Protein AF-A0A6B2DPS5-F1 (afdb_monomer)

Nearest PDB structures (foldseek):
  1omo-ass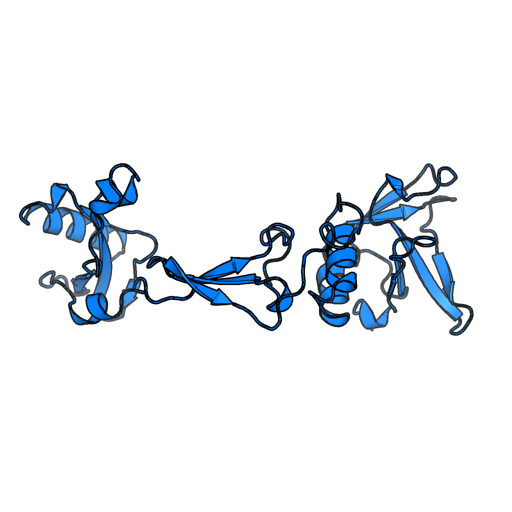embly1_A  TM=2.233E-01  e=9.535E-01  Archaeoglobus fulgidus

Radius of gyration: 26.65 Å; Cα contacts (8 Å, |Δi|>4): 414; chains: 1; bounding box: 60×43×72 Å

Foldseek 3Di:
DDPVVQLVVVLVVLVVDVCSVQKDWPPVPWDDDPQFIKTFIFGPCCVVVNDVVRTDVLTWIWTQGPVRDDIDTPVVVSVVPPGLPDWAFPFAPLDDCPLPVPFQLQRGQFTAGPVGDTGGRPSHFHFQVVVVHDDQPFPLSSLLSCVVRPSDDLLRSLVSQQQTKWKFFQLPPDGDWDQDVPPRFIEGETERDPVLDDPSRPDIDTDRNNPPDLSHWYWYSPPDPSTDIGGSVSNVRD

Mean predicted aligned error: 13.41 Å

Solvent-accessible surface area (backbone atoms only — not comparable to full-atom values): 13450 Å² total; per-residue (Å²): 121,55,68,71,59,51,52,52,51,50,57,53,54,31,60,76,38,92,72,25,78,48,45,36,75,41,75,94,55,56,44,84,52,96,68,22,38,38,37,31,33,34,28,41,49,27,77,72,65,77,32,74,86,54,54,48,81,68,37,49,23,39,32,41,39,49,87,70,56,80,72,44,75,34,65,69,53,22,76,60,46,89,52,72,77,58,71,40,76,40,61,41,89,80,61,57,58,86,86,41,76,78,77,42,68,24,41,22,53,22,31,36,29,84,83,68,54,73,45,78,35,91,68,39,47,76,46,39,55,86,72,70,43,78,83,60,92,34,68,38,34,42,47,50,39,35,42,74,58,56,41,40,52,72,69,57,42,40,60,58,41,38,76,22,54,31,36,29,36,23,82,84,80,45,76,40,66,46,72,38,91,91,77,69,46,42,24,38,43,30,21,45,44,79,91,72,54,60,83,90,43,87,42,66,46,79,42,42,49,66,75,47,66,52,88,29,17,39,33,36,36,78,95,47,99,74,47,44,76,43,51,22,60,64,68,70,33,129

Sequence (238 aa):
MEEQEAVARVREWLRTRPGGDRLRIRDEFTVRRPDGWRFTVNAAAYLDGTDIGAGLVPSPVVFVPADGGEITLDQESMASTPAETEWRPDVDPEFDEKAFPDLPVRAIRGWTRPTGEYRVNEQYTPGPVWRGFPVPTTDAAKLLNYLAVGWISRPEFARALLDCEVLVPLPDGEPLVRPVPATGEREVIAYSSSALVPGRYPRRWRVPVRDLPSSAGLTLDPGTGLVRSLTAAELGAT

Structure (mmCIF, N/CA/C/O backbone):
data_AF-A0A6B2DPS5-F1
#
_entry.id   AF-A0A6B2DPS5-F1
#
loop_
_atom_site.group_PDB
_atom_site.id
_atom_site.type_symbol
_atom_site.label_atom_id
_atom_site.label_alt_id
_atom_site.label_comp_id
_atom_site.label_asym_id
_atom_site.label_entity_id
_atom_site.label_seq_id
_atom_site.pdbx_PDB_ins_code
_atom_site.Cartn_x
_atom_site.Cartn_y
_atom_site.Cartn_z
_atom_site.occupancy
_atom_site.B_iso_or_equiv
_atom_site.auth_seq_id
_atom_site.auth_comp_id
_atom_site.auth_asym_id
_atom_site.auth_atom_id
_atom_site.pdbx_PDB_model_num
ATOM 1 N N . MET A 1 1 ? -8.206 -25.807 33.818 1.00 88.25 1 MET A N 1
ATOM 2 C CA . MET A 1 1 ? -9.441 -25.411 33.118 1.00 88.25 1 MET A CA 1
ATOM 3 C C . MET A 1 1 ? -9.112 -25.009 31.695 1.00 88.25 1 MET A C 1
ATOM 5 O O . MET A 1 1 ? -8.224 -24.178 31.513 1.00 88.25 1 MET A O 1
ATOM 9 N N . GLU A 1 2 ? -9.793 -25.594 30.718 1.00 91.19 2 GLU A N 1
ATOM 10 C CA . GLU A 1 2 ? -9.676 -25.245 29.292 1.00 91.19 2 GLU A CA 1
ATOM 11 C C . GLU A 1 2 ? -10.606 -24.079 28.917 1.00 91.19 2 GLU A C 1
ATOM 13 O O . GLU A 1 2 ? -11.505 -23.724 29.681 1.00 91.19 2 GLU A O 1
ATOM 18 N N . GLU A 1 3 ? -10.403 -23.458 27.752 1.00 89.69 3 GLU A N 1
ATOM 19 C CA . GLU A 1 3 ? -11.232 -22.325 27.299 1.00 89.69 3 GLU A CA 1
ATOM 20 C C . GLU A 1 3 ? -12.697 -22.717 27.111 1.00 89.69 3 GLU A C 1
ATOM 22 O O . GLU A 1 3 ? -13.594 -22.055 27.625 1.00 89.69 3 GLU A O 1
ATOM 27 N N . GLN A 1 4 ? -12.944 -23.836 26.426 1.00 92.88 4 GLN A N 1
ATOM 28 C CA . GLN A 1 4 ? -14.297 -24.326 26.142 1.00 92.88 4 GLN A CA 1
ATOM 29 C C . GLN A 1 4 ? -15.081 -24.615 27.427 1.00 92.88 4 GLN A C 1
ATOM 31 O O . GLN A 1 4 ? -16.275 -24.329 27.516 1.00 92.88 4 GLN A O 1
ATOM 36 N N . GLU A 1 5 ? -14.390 -25.140 28.440 1.00 93.69 5 GLU A N 1
ATOM 37 C CA . GLU A 1 5 ? -14.940 -25.371 29.772 1.00 93.69 5 GLU A CA 1
ATOM 38 C C . GLU A 1 5 ? -15.318 -24.041 30.444 1.00 93.69 5 GLU A C 1
ATOM 40 O O . GLU A 1 5 ? -16.434 -23.887 30.941 1.00 93.69 5 GLU A O 1
ATOM 45 N N . ALA A 1 6 ? -14.431 -23.045 30.396 1.00 93.75 6 ALA A N 1
ATOM 46 C CA . ALA A 1 6 ? -14.684 -21.720 30.952 1.00 93.75 6 ALA A CA 1
ATOM 47 C C . ALA A 1 6 ? -15.838 -20.990 30.232 1.00 93.75 6 ALA A C 1
ATOM 49 O O . ALA A 1 6 ? -16.712 -20.430 30.892 1.00 93.75 6 ALA A O 1
ATOM 50 N N . VAL A 1 7 ? -15.911 -21.075 28.899 1.00 95.31 7 VAL A N 1
ATOM 51 C CA . VAL A 1 7 ? -17.015 -20.540 28.081 1.00 95.31 7 VAL A CA 1
ATOM 52 C C . VAL A 1 7 ? -18.349 -21.176 28.468 1.00 95.31 7 VAL A C 1
ATOM 54 O O . VAL A 1 7 ? -19.347 -20.471 28.641 1.00 95.31 7 VAL A O 1
ATOM 57 N N . ALA A 1 8 ? -18.388 -22.502 28.626 1.00 94.75 8 ALA A N 1
ATOM 58 C CA . ALA A 1 8 ? -19.596 -23.208 29.046 1.00 94.75 8 ALA A CA 1
ATOM 59 C C . ALA A 1 8 ? -20.059 -22.743 30.434 1.00 94.75 8 ALA A C 1
ATOM 61 O O . ALA A 1 8 ? -21.245 -22.464 30.625 1.00 94.75 8 ALA A O 1
ATOM 62 N N . ARG A 1 9 ? -19.116 -22.573 31.370 1.00 95.94 9 ARG A N 1
ATOM 63 C CA . ARG A 1 9 ? -19.391 -22.047 32.711 1.00 95.94 9 ARG A CA 1
ATOM 64 C C . ARG A 1 9 ? -19.925 -20.613 32.683 1.00 95.94 9 ARG A C 1
ATOM 66 O O . ARG A 1 9 ? -20.896 -20.337 33.381 1.00 95.94 9 ARG A O 1
ATOM 73 N N . VAL A 1 10 ? -19.364 -19.718 31.861 1.00 95.62 10 VAL A N 1
ATOM 74 C CA . VAL A 1 10 ? -19.892 -18.347 31.709 1.00 95.62 10 VAL A CA 1
ATOM 75 C C . VAL A 1 10 ? -21.298 -18.356 31.131 1.00 95.62 10 VAL A C 1
ATOM 77 O O . VAL A 1 10 ? -22.166 -17.665 31.654 1.00 95.62 10 VAL A O 1
ATOM 80 N N . ARG A 1 11 ? -21.554 -19.141 30.079 1.00 94.88 11 ARG A N 1
ATOM 81 C CA . ARG A 1 11 ? -22.891 -19.227 29.469 1.00 94.88 11 ARG A CA 1
ATOM 82 C C . ARG A 1 11 ? -23.934 -19.697 30.474 1.00 94.88 11 ARG A C 1
ATOM 84 O O . ARG A 1 11 ? -25.024 -19.138 30.511 1.00 94.88 11 ARG A O 1
ATOM 91 N N . GLU A 1 12 ? -23.600 -20.689 31.293 1.00 95.06 12 GLU A N 1
ATOM 92 C CA . GLU A 1 12 ? -24.500 -21.156 32.344 1.00 95.06 12 GLU A CA 1
ATOM 93 C C . GLU A 1 12 ? -24.699 -20.103 33.435 1.00 95.06 12 GLU A C 1
ATOM 95 O O . GLU A 1 12 ? -25.828 -19.784 33.795 1.00 95.06 12 GLU A O 1
ATOM 100 N N . TRP A 1 13 ? -23.614 -19.480 33.892 1.00 95.38 13 TRP A N 1
ATOM 101 C CA . TRP A 1 13 ? -23.682 -18.409 34.877 1.00 95.38 13 TRP A CA 1
ATOM 102 C C . TRP A 1 13 ? -24.543 -17.235 34.396 1.00 95.38 13 TRP A C 1
ATOM 104 O O . TRP A 1 13 ? -25.397 -16.770 35.149 1.00 95.38 13 TRP A O 1
ATOM 114 N N . LEU A 1 14 ? -24.405 -16.803 33.139 1.00 94.94 14 LEU A N 1
ATOM 115 C CA . LEU A 1 14 ? -25.236 -15.748 32.552 1.00 94.94 14 LEU A CA 1
ATOM 116 C C . LEU A 1 14 ? -26.725 -16.115 32.580 1.00 94.94 14 LEU A C 1
ATOM 118 O O . LEU A 1 14 ? -27.534 -15.281 32.972 1.00 94.94 14 LEU A O 1
ATOM 122 N N . ARG A 1 15 ? -27.101 -17.362 32.261 1.00 93.88 15 ARG A N 1
ATOM 123 C CA . ARG A 1 15 ? -28.511 -17.808 32.303 1.00 93.88 15 ARG A CA 1
ATOM 124 C C . ARG A 1 15 ? -29.136 -17.713 33.692 1.00 93.88 15 ARG A C 1
ATOM 126 O O . ARG A 1 15 ? -30.345 -17.540 33.798 1.00 93.88 15 ARG A O 1
ATOM 133 N N . THR A 1 16 ? -28.331 -17.808 34.750 1.00 93.69 16 THR A N 1
ATOM 134 C CA . THR A 1 16 ? -28.817 -17.644 36.131 1.00 93.69 16 THR A CA 1
ATOM 135 C C . THR A 1 16 ? -29.039 -16.182 36.530 1.00 93.69 16 THR A C 1
ATOM 137 O O . THR A 1 16 ? -29.602 -15.913 37.592 1.00 93.69 16 THR A O 1
ATOM 140 N N . ARG A 1 17 ? -28.607 -15.218 35.704 1.00 90.62 17 ARG A N 1
ATOM 141 C CA . ARG A 1 17 ? -28.740 -13.783 35.972 1.00 90.62 17 ARG A CA 1
ATOM 142 C C . ARG A 1 17 ? -29.970 -13.198 35.272 1.00 90.62 17 ARG A C 1
ATOM 144 O O . ARG A 1 17 ? -30.272 -13.575 34.140 1.00 90.62 17 ARG A O 1
ATOM 151 N N . PRO A 1 18 ? -30.658 -12.224 35.893 1.00 89.88 18 PRO A N 1
ATOM 152 C CA . PRO A 1 18 ? -31.732 -11.492 35.230 1.00 89.88 18 PRO A CA 1
ATOM 153 C C . PRO A 1 18 ? -31.252 -10.863 33.914 1.00 89.88 18 PRO A C 1
ATOM 155 O O . PRO A 1 18 ? -30.295 -10.094 33.909 1.00 89.88 18 PRO A O 1
ATOM 158 N N . GLY A 1 19 ? -31.911 -11.200 32.802 1.00 87.56 19 GLY A N 1
ATOM 159 C CA . GLY A 1 19 ? -31.579 -10.689 31.467 1.00 87.56 19 GLY A CA 1
ATOM 160 C C . GLY A 1 19 ? -30.288 -11.243 30.853 1.00 87.56 19 GLY A C 1
ATOM 161 O O . GLY A 1 19 ? -29.886 -10.784 29.784 1.00 87.56 19 GLY A O 1
ATOM 162 N N . GLY A 1 20 ? -29.625 -12.211 31.494 1.00 88.69 20 GLY A N 1
ATOM 163 C CA . GLY A 1 20 ? -28.385 -12.790 30.977 1.00 88.69 20 GLY A CA 1
ATOM 164 C C . GLY A 1 20 ? -28.575 -13.682 29.746 1.00 88.69 20 GLY A C 1
ATOM 165 O O . GLY A 1 20 ? -27.623 -13.902 29.006 1.00 88.69 20 GLY A O 1
ATOM 166 N N . ASP A 1 21 ? -29.806 -14.112 29.460 1.00 91.19 21 ASP A N 1
ATOM 167 C CA . ASP A 1 21 ? -30.217 -14.756 28.205 1.00 91.19 21 ASP A CA 1
ATOM 168 C C . ASP A 1 21 ? -30.051 -13.845 26.977 1.00 91.19 21 ASP A C 1
ATOM 170 O O . ASP A 1 21 ? -29.897 -14.327 25.855 1.00 91.19 21 ASP A O 1
ATOM 174 N N . ARG A 1 22 ? -30.039 -12.524 27.192 1.00 92.50 22 ARG A N 1
ATOM 175 C CA . ARG A 1 22 ? -29.828 -11.507 26.152 1.00 92.50 22 ARG A CA 1
ATOM 176 C C . ARG A 1 22 ? -28.364 -11.124 25.981 1.00 92.50 22 ARG A C 1
ATOM 178 O O . ARG A 1 22 ? -28.063 -10.296 25.124 1.00 92.50 22 ARG A O 1
ATOM 185 N N . LEU A 1 23 ? -27.462 -11.679 26.788 1.00 94.44 23 LEU A N 1
ATOM 186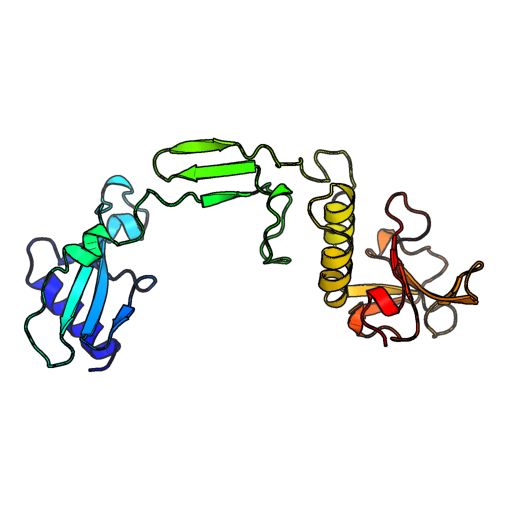 C CA . LEU A 1 23 ? -26.036 -11.381 26.739 1.00 94.44 23 LEU A CA 1
ATOM 187 C C . LEU A 1 23 ? -25.282 -12.476 25.987 1.00 94.44 23 LEU A C 1
ATOM 189 O O . LEU A 1 23 ? -25.612 -13.659 26.064 1.00 94.44 23 LEU A O 1
ATOM 193 N N . ARG A 1 24 ? -24.232 -12.083 25.270 1.00 94.19 24 ARG A N 1
ATOM 194 C CA . ARG A 1 24 ? -23.328 -12.996 24.570 1.00 94.19 24 ARG A CA 1
ATOM 195 C C . ARG A 1 24 ? -21.884 -12.615 24.863 1.00 94.19 24 ARG A C 1
ATOM 197 O O . ARG A 1 24 ? -21.566 -11.442 25.055 1.00 94.19 24 ARG A O 1
ATOM 204 N N . ILE A 1 25 ? -21.029 -13.632 24.911 1.00 93.31 25 ILE A N 1
ATOM 205 C CA . ILE A 1 25 ? -19.578 -13.463 24.989 1.00 93.31 25 ILE A CA 1
ATOM 206 C C . ILE A 1 25 ? -19.094 -12.835 23.682 1.00 93.31 25 ILE A C 1
ATOM 208 O O . ILE A 1 25 ? -19.565 -13.197 22.603 1.00 93.31 25 ILE A O 1
ATOM 212 N N . ARG A 1 26 ? -18.170 -11.888 23.806 1.00 89.19 26 ARG A N 1
ATOM 213 C CA . ARG A 1 26 ? -17.400 -11.318 22.706 1.00 89.19 26 ARG A CA 1
ATOM 214 C C . ARG A 1 26 ? -16.102 -12.092 22.593 1.00 89.19 26 ARG A C 1
ATOM 216 O O . ARG A 1 26 ? -15.160 -11.830 23.344 1.00 89.19 26 ARG A O 1
ATOM 223 N N . ASP A 1 27 ? -16.091 -13.084 21.712 1.00 80.56 27 ASP A N 1
ATOM 224 C CA . ASP A 1 27 ? -14.971 -14.016 21.583 1.00 80.56 27 ASP A CA 1
ATOM 225 C C . ASP A 1 27 ? -13.653 -13.270 21.300 1.00 80.56 27 ASP A C 1
ATOM 227 O O . ASP A 1 27 ? -12.609 -13.647 21.828 1.00 80.56 27 ASP A O 1
ATOM 231 N N . GLU A 1 28 ? -13.716 -12.138 20.585 1.00 78.50 28 GLU A N 1
ATOM 232 C CA . GLU A 1 28 ? -12.567 -11.297 20.242 1.00 78.50 28 GLU A CA 1
ATOM 233 C C . GLU A 1 28 ? -11.871 -10.627 21.449 1.00 78.50 28 GLU A C 1
ATOM 235 O O . GLU A 1 28 ? -10.761 -10.117 21.309 1.00 78.50 28 GLU A O 1
ATOM 240 N N . PHE A 1 29 ? -12.491 -10.643 22.636 1.00 81.69 29 PHE A N 1
ATOM 241 C CA . PHE A 1 29 ? -11.948 -10.063 23.874 1.00 81.69 29 PHE A CA 1
ATOM 242 C C . PHE A 1 29 ? -11.762 -11.084 25.004 1.00 81.69 29 PHE A C 1
ATOM 244 O O . PHE A 1 29 ? -11.656 -10.706 26.173 1.00 81.69 29 PHE A O 1
ATOM 251 N N . THR A 1 30 ? -11.726 -12.377 24.684 1.00 84.81 30 THR A N 1
ATOM 252 C CA . THR A 1 30 ? -11.445 -13.430 25.667 1.00 84.81 30 THR A CA 1
ATOM 253 C C . THR A 1 30 ? -9.960 -13.449 26.029 1.00 84.81 30 THR A C 1
ATOM 255 O O . THR A 1 30 ? -9.096 -13.488 25.156 1.00 84.81 30 THR A O 1
ATOM 258 N N . VAL A 1 31 ? -9.640 -13.444 27.329 1.00 86.81 31 VAL A N 1
ATOM 259 C CA . VAL A 1 31 ? -8.248 -13.396 27.809 1.00 86.81 31 VAL A CA 1
ATOM 260 C C . VAL A 1 31 ? -7.980 -14.473 28.858 1.00 86.81 31 VAL A C 1
ATOM 262 O O . VAL A 1 31 ? -8.669 -14.562 29.878 1.00 86.81 31 VAL A O 1
ATOM 265 N N . ARG A 1 32 ? -6.908 -15.249 28.648 1.00 90.12 32 ARG A N 1
ATOM 266 C CA . ARG A 1 32 ? -6.331 -16.162 29.647 1.00 90.12 32 ARG A CA 1
ATOM 267 C C . ARG A 1 32 ? -5.344 -15.424 30.551 1.00 90.12 32 ARG A C 1
ATOM 269 O O . ARG A 1 32 ? -4.454 -14.725 30.070 1.00 90.12 32 ARG A O 1
ATOM 276 N N . ARG A 1 33 ? -5.439 -15.645 31.860 1.00 87.19 33 ARG A N 1
ATOM 277 C CA . ARG A 1 33 ? -4.469 -15.196 32.871 1.00 87.19 33 ARG A CA 1
ATOM 278 C C . ARG A 1 33 ? -4.095 -16.362 33.806 1.00 87.19 33 ARG A C 1
ATOM 280 O O . ARG A 1 33 ? -4.751 -17.406 33.760 1.00 87.19 33 ARG A O 1
ATOM 287 N N . PRO A 1 34 ? -3.037 -16.229 34.632 1.00 87.44 34 PRO A N 1
ATOM 288 C CA . PRO A 1 34 ? -2.649 -17.282 35.576 1.00 87.44 34 PRO A CA 1
ATOM 289 C C . PRO A 1 34 ? -3.742 -17.636 36.594 1.00 87.44 34 PRO A C 1
ATOM 291 O O . PRO A 1 34 ? -3.844 -18.786 37.007 1.00 87.44 34 PRO A O 1
ATOM 294 N N . ASP A 1 35 ? -4.568 -16.659 36.968 1.00 90.38 35 ASP A N 1
ATOM 295 C CA . ASP A 1 35 ? -5.647 -16.773 37.955 1.00 90.38 35 ASP A CA 1
ATOM 296 C C . ASP A 1 35 ? -6.977 -17.276 37.366 1.00 90.38 35 ASP A C 1
ATOM 298 O O . ASP A 1 35 ? -7.859 -17.702 38.110 1.00 90.38 35 ASP A O 1
ATOM 302 N N . GLY A 1 36 ? -7.139 -17.271 36.039 1.00 94.00 36 GLY A N 1
ATOM 303 C CA . GLY A 1 36 ? -8.385 -17.681 35.400 1.00 94.00 36 GLY A CA 1
ATOM 304 C C . GLY A 1 36 ? -8.603 -17.103 34.007 1.00 94.00 36 GLY A C 1
ATOM 305 O O . GLY A 1 36 ? -7.672 -16.692 33.312 1.00 94.00 36 GLY A O 1
ATOM 306 N N . TRP A 1 37 ? -9.865 -17.087 33.596 1.00 94.69 37 TRP A N 1
ATOM 307 C CA . TRP A 1 37 ? -10.316 -16.534 32.322 1.00 94.69 37 TRP A CA 1
ATOM 308 C C . TRP A 1 37 ? -11.145 -15.276 32.529 1.00 94.69 37 TRP A C 1
ATOM 310 O O . TRP A 1 37 ? -11.902 -15.186 33.493 1.00 94.69 37 TRP A O 1
ATOM 320 N N . ARG A 1 38 ? -11.031 -14.329 31.601 1.00 92.94 38 ARG A N 1
ATOM 321 C CA . ARG A 1 38 ? -11.853 -13.118 31.550 1.00 92.94 38 ARG A CA 1
ATOM 322 C C . ARG A 1 38 ? -12.584 -13.063 30.217 1.00 92.94 38 ARG A C 1
ATOM 324 O O . ARG A 1 38 ? -11.957 -13.215 29.170 1.00 92.94 38 ARG A O 1
ATOM 331 N N . PHE A 1 39 ? -13.893 -12.848 30.279 1.00 92.69 39 PHE A N 1
ATOM 332 C CA . PHE A 1 39 ? -14.780 -12.800 29.122 1.00 92.69 39 PHE A CA 1
ATOM 333 C C . PHE A 1 39 ? -15.549 -11.490 29.112 1.00 92.69 39 PHE A C 1
ATOM 335 O O . PHE A 1 39 ? -16.338 -11.224 30.021 1.00 92.69 39 PHE A O 1
ATOM 342 N N . THR A 1 40 ? -15.366 -10.694 28.067 1.00 91.88 40 THR A N 1
ATOM 343 C CA . THR A 1 40 ? -16.215 -9.527 27.831 1.00 91.88 40 THR A CA 1
ATOM 344 C C . THR A 1 40 ? -17.567 -9.992 27.301 1.00 91.88 40 THR A C 1
ATOM 346 O O . THR A 1 40 ? -17.631 -10.800 26.373 1.00 91.88 40 THR A O 1
ATOM 349 N N . VAL A 1 41 ? -18.657 -9.482 27.867 1.00 92.44 41 VAL A N 1
ATOM 350 C CA . VAL A 1 41 ? -20.025 -9.776 27.420 1.00 92.44 41 VAL A CA 1
ATOM 351 C C . VAL A 1 41 ? -20.726 -8.503 26.960 1.00 92.44 41 VAL A C 1
ATOM 353 O O . VAL A 1 41 ? -20.431 -7.409 27.435 1.00 92.44 41 VAL A O 1
ATOM 356 N N . ASN A 1 42 ? -21.657 -8.628 26.020 1.00 91.75 42 ASN A N 1
ATOM 357 C CA . ASN A 1 42 ? -22.501 -7.516 25.580 1.00 91.75 42 ASN A CA 1
ATOM 358 C C . ASN A 1 42 ? -23.883 -8.036 25.150 1.00 91.75 42 ASN A C 1
ATOM 360 O O . ASN A 1 42 ? -24.089 -9.247 25.047 1.00 91.75 42 ASN A O 1
ATOM 364 N N . ALA A 1 43 ? -24.841 -7.141 24.929 1.00 93.56 43 ALA A N 1
ATOM 365 C CA . ALA A 1 43 ? -26.162 -7.501 24.446 1.00 93.56 43 ALA A CA 1
ATOM 366 C C . ALA A 1 43 ? -26.077 -8.134 23.051 1.00 93.56 43 ALA A C 1
ATOM 368 O O . ALA A 1 43 ? -25.464 -7.584 22.137 1.00 93.56 43 ALA A O 1
ATOM 369 N N . ALA A 1 44 ? -26.748 -9.269 22.869 1.00 92.50 44 ALA A N 1
ATOM 370 C CA . ALA A 1 44 ? -26.843 -9.951 21.585 1.00 92.50 44 ALA A CA 1
ATOM 371 C C . ALA A 1 44 ? -27.402 -9.024 20.495 1.00 92.50 44 ALA A C 1
ATOM 373 O O . ALA A 1 44 ? -26.858 -8.983 19.401 1.00 92.50 44 ALA A O 1
ATOM 374 N N . ALA A 1 45 ? -28.412 -8.207 20.822 1.00 89.12 45 ALA A N 1
ATOM 375 C CA . ALA A 1 45 ? -29.030 -7.278 19.876 1.00 89.12 45 ALA A CA 1
ATOM 376 C C . ALA A 1 45 ? -28.050 -6.228 19.316 1.00 89.12 45 ALA A C 1
ATOM 378 O O . ALA A 1 45 ? -28.139 -5.883 18.135 1.00 89.12 45 ALA A O 1
ATOM 379 N N . TYR A 1 46 ? -27.102 -5.774 20.145 1.00 88.88 46 TYR A N 1
ATOM 380 C CA . TYR A 1 46 ? -26.016 -4.881 19.741 1.00 88.88 46 TYR A CA 1
ATOM 381 C C . TYR A 1 46 ? -25.006 -5.604 18.848 1.00 88.88 46 TYR A C 1
ATOM 383 O O . TYR A 1 46 ? -24.649 -5.106 17.784 1.00 88.88 46 TYR A O 1
ATOM 391 N N . LEU A 1 47 ? -24.584 -6.809 19.245 1.00 86.25 47 LEU A N 1
ATOM 392 C CA . LEU A 1 47 ? -23.612 -7.605 18.486 1.00 86.25 47 LEU A CA 1
ATOM 393 C C . LEU A 1 47 ? -24.151 -8.061 17.123 1.00 86.25 47 LEU A C 1
ATOM 395 O O . LEU A 1 47 ? -23.398 -8.125 16.158 1.00 86.25 47 LEU A O 1
ATOM 399 N N . ASP A 1 48 ? -25.452 -8.333 17.038 1.00 88.00 48 ASP A N 1
ATOM 400 C CA . ASP A 1 48 ? -26.143 -8.718 15.805 1.00 88.00 48 ASP A CA 1
ATOM 401 C C . ASP A 1 48 ? -26.491 -7.493 14.926 1.00 88.00 48 ASP A C 1
ATOM 403 O O . ASP A 1 48 ? -27.042 -7.645 13.837 1.00 88.00 48 ASP A O 1
ATOM 407 N N . GLY A 1 49 ? -26.195 -6.268 15.387 1.00 85.12 49 GLY A N 1
ATOM 408 C CA . GLY A 1 49 ? -26.470 -5.016 14.669 1.00 85.12 49 GLY A CA 1
ATOM 409 C C . GLY A 1 49 ? -27.953 -4.636 14.585 1.00 85.12 49 GLY A C 1
ATOM 410 O O . GLY A 1 49 ? -28.314 -3.721 13.848 1.00 85.12 49 GLY A O 1
ATOM 411 N N . THR A 1 50 ? -28.821 -5.332 15.323 1.00 86.62 50 THR A N 1
ATOM 412 C CA . THR A 1 50 ? -30.281 -5.126 15.304 1.00 86.62 50 THR A CA 1
ATOM 413 C C . THR A 1 50 ? -30.736 -3.934 16.144 1.00 86.62 50 THR A C 1
ATOM 415 O O . THR A 1 50 ? -31.736 -3.304 15.811 1.00 86.62 50 THR A O 1
ATOM 418 N N . ASP A 1 51 ? -29.999 -3.611 17.210 1.00 85.31 51 ASP A N 1
ATOM 419 C CA . ASP A 1 51 ? -30.230 -2.438 18.052 1.00 85.31 51 ASP A CA 1
ATOM 420 C C . ASP A 1 51 ? -28.894 -1.907 18.581 1.00 85.31 51 ASP A C 1
ATOM 422 O O . ASP A 1 51 ? -28.294 -2.459 19.504 1.00 85.31 51 ASP A O 1
ATOM 426 N N . ILE A 1 52 ? -28.430 -0.808 17.990 1.00 77.50 52 ILE A N 1
ATOM 427 C CA . ILE A 1 52 ? -27.179 -0.149 18.381 1.00 77.50 52 ILE A CA 1
ATOM 428 C C . ILE A 1 52 ? -27.288 0.429 19.806 1.00 77.50 52 ILE A C 1
ATOM 430 O O . ILE A 1 52 ? -26.293 0.475 20.526 1.00 77.50 52 ILE A O 1
ATOM 434 N N . GLY A 1 53 ? -28.491 0.816 20.247 1.00 80.00 53 GLY A N 1
ATOM 435 C CA . GLY A 1 53 ? -28.736 1.372 21.579 1.00 80.00 53 GLY A CA 1
ATOM 436 C C . GLY A 1 53 ? -28.714 0.336 22.705 1.00 80.00 53 GLY A C 1
ATOM 437 O O . GLY A 1 53 ? -28.656 0.711 23.874 1.00 80.00 53 GLY A O 1
ATOM 438 N N . ALA A 1 54 ? -28.721 -0.960 22.379 1.00 86.38 54 ALA A N 1
ATOM 439 C CA . ALA A 1 54 ? -28.669 -2.041 23.361 1.00 86.38 54 ALA A CA 1
ATOM 440 C C . ALA A 1 54 ? -27.256 -2.307 23.918 1.00 86.38 54 ALA A C 1
ATOM 442 O O . ALA A 1 54 ? -27.098 -3.151 24.803 1.00 86.38 54 ALA A O 1
ATOM 443 N N . GLY A 1 55 ? -26.229 -1.634 23.388 1.00 86.69 55 GLY A N 1
ATOM 444 C CA . GLY A 1 55 ? -24.839 -1.835 23.783 1.00 86.69 55 GLY A CA 1
ATOM 445 C C . GLY A 1 55 ? -24.598 -1.542 25.265 1.00 86.69 55 GLY A C 1
ATOM 446 O O . GLY A 1 55 ? -24.973 -0.493 25.782 1.00 86.69 55 GLY A O 1
ATOM 447 N N . LEU A 1 56 ? -23.935 -2.470 25.957 1.00 85.06 56 LEU A N 1
ATOM 448 C CA . LEU A 1 56 ? -23.495 -2.276 27.335 1.00 85.06 56 LEU A CA 1
ATOM 449 C C . LEU A 1 56 ? -22.131 -1.586 27.364 1.00 85.06 56 LEU A C 1
ATOM 451 O O . LEU A 1 56 ? -21.139 -2.136 26.867 1.00 85.06 56 LEU A O 1
ATOM 455 N N . VAL A 1 57 ? -22.099 -0.399 27.976 1.00 77.06 57 VAL A N 1
ATOM 456 C CA . VAL A 1 57 ? -20.909 0.449 28.088 1.00 77.06 57 VAL A CA 1
ATOM 457 C C . VAL A 1 57 ? -20.759 0.965 29.533 1.00 77.06 57 VAL A C 1
ATOM 459 O O . VAL A 1 57 ? -21.661 1.647 30.022 1.00 77.06 57 VAL A O 1
ATOM 462 N N . PRO A 1 58 ? -19.637 0.665 30.223 1.00 75.50 58 PRO A N 1
ATOM 463 C CA . PRO A 1 58 ? -18.593 -0.268 29.795 1.00 75.50 58 PRO A CA 1
ATOM 464 C C . PRO A 1 58 ? -19.146 -1.694 29.654 1.00 75.50 58 PRO A C 1
ATOM 466 O O . PRO A 1 58 ? -20.070 -2.090 30.368 1.00 75.50 58 PRO A O 1
ATOM 469 N N . SER A 1 59 ? -18.588 -2.470 28.722 1.00 86.00 59 SER A N 1
ATOM 470 C CA . SER A 1 59 ? -19.003 -3.865 28.556 1.00 86.00 59 SER A CA 1
ATOM 471 C C . SER A 1 59 ? -18.630 -4.667 29.810 1.00 86.00 59 SER A C 1
ATOM 473 O O . SER A 1 59 ? -17.487 -4.577 30.262 1.00 86.00 59 SER A O 1
ATOM 475 N N . PRO A 1 60 ? -19.561 -5.443 30.397 1.00 89.69 60 PRO A N 1
ATOM 476 C CA . PRO A 1 60 ? -19.250 -6.247 31.568 1.00 89.69 60 PRO A CA 1
ATOM 477 C C . PRO A 1 60 ? -18.168 -7.287 31.272 1.00 89.69 60 PRO A C 1
ATOM 479 O O . PRO A 1 60 ? -18.157 -7.895 30.200 1.00 89.69 60 PRO A O 1
ATOM 482 N N . VAL A 1 61 ? -17.288 -7.525 32.244 1.00 91.19 61 VAL A N 1
ATOM 483 C CA . VAL A 1 61 ? -16.248 -8.554 32.174 1.00 91.19 61 VAL A CA 1
ATOM 484 C C . VAL A 1 61 ? -16.540 -9.603 33.234 1.00 91.19 61 VAL A C 1
ATOM 486 O O . VAL A 1 61 ? -16.663 -9.294 34.418 1.00 91.19 61 VAL A O 1
ATOM 489 N N . VAL A 1 62 ? -16.675 -10.850 32.799 1.00 94.19 62 VAL A N 1
ATOM 490 C CA . VAL A 1 62 ? -16.920 -12.008 33.657 1.00 94.19 62 VAL A CA 1
ATOM 491 C C . VAL A 1 62 ? -15.596 -12.715 33.915 1.00 94.19 62 VAL A C 1
ATOM 493 O O . VAL A 1 62 ? -14.912 -13.102 32.966 1.00 94.19 62 VAL A O 1
ATOM 496 N N . PHE A 1 63 ? -15.244 -12.905 35.185 1.00 95.25 63 PHE A N 1
ATOM 497 C CA . PHE A 1 63 ? -14.058 -13.647 35.603 1.00 95.25 63 PHE A CA 1
ATOM 498 C C . PHE A 1 63 ? -14.419 -15.067 36.039 1.00 95.25 63 PHE A C 1
ATOM 500 O O . PHE A 1 63 ? -15.314 -15.274 36.857 1.00 95.25 63 PHE A O 1
ATOM 507 N N . VAL A 1 64 ? -13.695 -16.050 35.502 1.00 96.31 64 VAL A N 1
ATOM 508 C CA . VAL A 1 64 ? -13.825 -17.469 35.846 1.00 96.31 64 VAL A CA 1
ATOM 509 C C . VAL A 1 64 ? -12.511 -17.956 36.465 1.00 96.31 64 VAL A C 1
ATOM 511 O O . VAL A 1 64 ? -11.535 -18.135 35.726 1.00 96.31 64 VAL A O 1
ATOM 514 N N . PRO A 1 65 ? -12.471 -18.212 37.78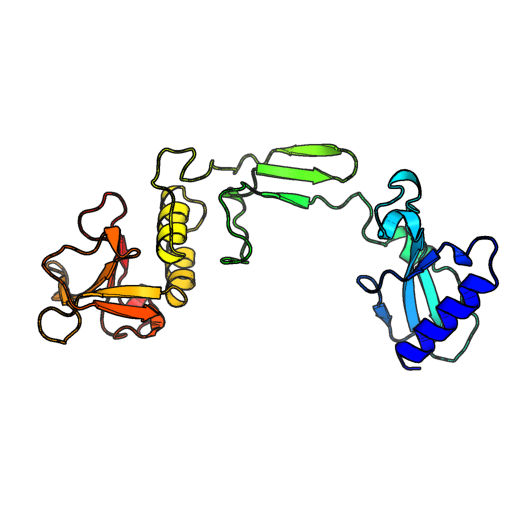6 1.00 95.06 65 PRO A N 1
ATOM 515 C CA . PRO A 1 65 ? -11.272 -18.682 38.477 1.00 95.06 65 PRO A CA 1
ATOM 516 C C . PRO A 1 65 ? -10.753 -20.022 37.944 1.00 95.06 65 PRO A C 1
ATOM 518 O O . PRO A 1 65 ? -11.530 -20.955 37.704 1.00 95.06 65 PRO A O 1
ATOM 521 N N . ALA A 1 66 ? -9.431 -20.140 37.785 1.00 91.69 66 ALA A N 1
ATOM 522 C CA . ALA A 1 66 ? -8.775 -21.344 37.266 1.00 91.69 66 ALA A CA 1
ATOM 523 C C . ALA A 1 66 ? -8.960 -22.587 38.158 1.00 91.69 66 ALA A C 1
ATOM 525 O O . ALA A 1 66 ? -8.883 -23.710 37.655 1.00 91.69 66 ALA A O 1
ATOM 526 N N . ASP A 1 67 ? -9.202 -22.377 39.452 1.00 91.38 67 ASP A N 1
ATOM 527 C CA . ASP A 1 67 ? -9.385 -23.396 40.491 1.00 91.38 67 ASP A CA 1
ATOM 528 C C . ASP A 1 67 ? -10.830 -23.911 40.611 1.00 91.38 67 ASP A C 1
ATOM 530 O O . ASP A 1 67 ? -11.114 -24.765 41.448 1.00 91.38 67 ASP A O 1
ATOM 534 N N . GLY A 1 68 ? -11.750 -23.421 39.775 1.00 88.69 68 GLY A N 1
ATOM 535 C CA . GLY A 1 68 ? -13.158 -23.807 39.849 1.00 88.69 68 GLY A CA 1
ATOM 536 C C . GLY A 1 68 ? -14.001 -22.944 40.790 1.00 88.69 68 GLY A C 1
ATOM 537 O O . GLY A 1 68 ? -15.194 -23.215 40.916 1.00 88.69 68 GLY A O 1
ATOM 538 N N . GLY A 1 69 ? -13.427 -21.898 41.392 1.00 91.75 69 GLY A N 1
ATOM 539 C CA . GLY A 1 69 ? -14.113 -20.978 42.297 1.00 91.75 69 GLY A CA 1
ATOM 540 C C . GLY A 1 69 ? -15.307 -20.222 41.693 1.00 91.75 69 GLY A C 1
ATOM 541 O O . GLY A 1 69 ? -15.714 -20.434 40.542 1.00 91.75 69 GLY A O 1
ATOM 542 N N . GLU A 1 70 ? -15.888 -19.335 42.504 1.00 94.19 70 GLU A N 1
ATOM 543 C CA . GLU A 1 70 ? -17.074 -18.552 42.143 1.00 94.19 70 GLU A CA 1
ATOM 544 C C . GLU A 1 70 ? -16.794 -17.574 40.991 1.00 94.19 70 GLU A C 1
ATOM 546 O O . GLU A 1 70 ? -15.782 -16.878 40.965 1.00 94.19 70 GLU A O 1
ATOM 551 N N . ILE A 1 71 ? -17.722 -17.516 40.034 1.00 95.62 71 ILE A N 1
ATOM 552 C CA . ILE A 1 71 ? -17.660 -16.602 38.891 1.00 95.62 71 ILE A CA 1
ATOM 553 C C . ILE A 1 71 ? -18.164 -15.227 39.324 1.00 95.62 71 ILE A C 1
ATOM 555 O O . ILE A 1 71 ? -19.305 -15.097 39.785 1.00 95.62 71 ILE A O 1
ATOM 559 N N . THR A 1 72 ? -17.342 -14.204 39.111 1.00 93.62 72 THR A N 1
ATOM 560 C CA . THR A 1 72 ? -17.617 -12.822 39.517 1.00 93.62 72 THR A CA 1
ATOM 561 C C . THR A 1 72 ? -17.600 -11.866 38.326 1.00 93.62 72 THR A C 1
ATOM 563 O O . THR A 1 72 ? -17.119 -12.190 37.238 1.00 93.62 72 THR A O 1
ATOM 566 N N . LEU A 1 73 ? -18.156 -10.669 38.527 1.00 91.19 73 LEU A N 1
ATOM 567 C CA . LEU A 1 73 ? -17.916 -9.545 37.627 1.00 91.19 73 LEU A CA 1
ATOM 568 C C . LEU A 1 73 ? -16.592 -8.891 38.011 1.00 91.19 73 LEU A C 1
ATOM 570 O O . LEU A 1 73 ? -16.417 -8.460 39.152 1.00 91.19 73 LEU A O 1
ATOM 574 N N . ASP A 1 74 ? -15.681 -8.802 37.053 1.00 87.56 74 ASP A N 1
ATOM 575 C CA . ASP A 1 74 ? -14.390 -8.150 37.222 1.00 87.56 74 ASP A CA 1
ATOM 576 C C . ASP A 1 74 ? -14.544 -6.653 36.936 1.00 87.56 74 ASP A C 1
ATOM 578 O O . ASP A 1 74 ? -14.395 -6.196 35.803 1.00 87.56 74 ASP A O 1
ATOM 582 N N . GLN A 1 75 ? -14.904 -5.888 37.971 1.00 81.50 75 GLN A N 1
ATOM 583 C CA . GLN A 1 75 ? -15.140 -4.446 37.846 1.00 81.50 75 GLN A CA 1
ATOM 584 C C . GLN A 1 75 ? -13.884 -3.665 37.430 1.00 81.50 75 GLN A C 1
ATOM 586 O O . GLN A 1 75 ? -13.996 -2.644 36.752 1.00 81.50 75 GLN A O 1
ATOM 591 N N . GLU A 1 76 ? -12.694 -4.147 37.794 1.00 74.81 76 GLU A N 1
ATOM 592 C CA . GLU A 1 76 ? -11.422 -3.526 37.414 1.00 74.81 76 GLU A CA 1
ATOM 593 C C . GLU A 1 76 ? -11.142 -3.732 35.920 1.00 74.81 76 GLU A C 1
ATOM 595 O O . GLU A 1 76 ? -10.815 -2.784 35.197 1.00 74.81 76 GLU A O 1
ATOM 600 N N . SER A 1 77 ? -11.379 -4.947 35.418 1.00 73.88 77 SER A N 1
ATOM 601 C CA . SER A 1 77 ? -11.317 -5.224 33.983 1.00 73.88 77 SER A CA 1
ATOM 602 C C . SER A 1 77 ? -12.432 -4.525 33.210 1.00 73.88 77 SER A C 1
ATOM 604 O O . SER A 1 77 ? -12.176 -4.075 32.103 1.00 73.88 77 SER A O 1
ATOM 606 N N . MET A 1 78 ? -13.633 -4.348 33.775 1.00 72.19 78 MET A N 1
ATOM 607 C CA . MET A 1 78 ? -14.697 -3.543 33.153 1.00 72.19 78 MET A CA 1
ATOM 608 C C . MET A 1 78 ? -14.260 -2.093 32.924 1.00 72.19 78 MET A C 1
ATOM 610 O O . MET A 1 78 ? -14.516 -1.543 31.853 1.00 72.19 78 MET A O 1
ATOM 614 N N . ALA A 1 79 ? -13.558 -1.499 33.893 1.00 56.78 79 ALA A N 1
ATOM 615 C CA . ALA A 1 79 ? -12.965 -0.168 33.764 1.00 56.78 79 ALA A CA 1
ATOM 616 C C . ALA A 1 79 ? -11.792 -0.117 32.761 1.00 56.78 79 ALA A C 1
ATOM 618 O O . ALA A 1 79 ? -11.435 0.967 32.301 1.00 56.78 79 ALA A O 1
ATOM 619 N N . SER A 1 80 ? -11.219 -1.277 32.414 1.00 54.16 80 SER A N 1
ATOM 620 C CA . SER A 1 80 ? -10.048 -1.433 31.537 1.00 54.16 80 SER A CA 1
ATOM 621 C C . SER A 1 80 ? -10.356 -2.051 30.164 1.00 54.16 80 SER A C 1
ATOM 623 O O . SER A 1 80 ? -9.465 -2.116 29.316 1.00 54.16 80 SER A O 1
ATOM 625 N N . THR A 1 81 ? -11.588 -2.515 29.916 1.00 53.50 81 THR A N 1
ATOM 626 C CA . THR A 1 81 ? -12.079 -2.903 28.582 1.00 53.50 81 THR A CA 1
ATOM 627 C C . THR A 1 81 ? -11.781 -1.739 27.641 1.00 53.50 81 THR A C 1
ATOM 629 O O . THR A 1 81 ? -12.095 -0.621 28.053 1.00 53.50 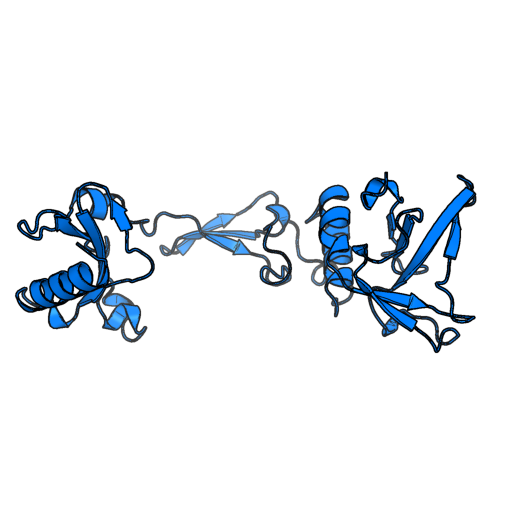81 THR A O 1
ATOM 632 N N . PRO A 1 82 ? -11.187 -1.929 26.439 1.00 48.53 82 PRO A N 1
ATOM 633 C CA . PRO A 1 82 ? -10.847 -0.814 25.561 1.00 48.53 82 PRO A CA 1
ATOM 634 C C . PRO A 1 82 ? -12.126 -0.040 25.275 1.00 48.53 82 PRO A C 1
ATOM 636 O O . PRO A 1 82 ? -13.006 -0.486 24.536 1.00 48.53 82 PRO A O 1
ATOM 639 N N . ALA A 1 83 ? -12.280 1.060 25.998 1.00 49.94 83 ALA A N 1
ATOM 640 C CA . ALA A 1 83 ? -13.489 1.831 25.977 1.00 49.94 83 ALA A CA 1
ATOM 641 C C . ALA A 1 83 ? -13.557 2.531 24.624 1.00 49.94 83 ALA A C 1
ATOM 643 O O . ALA A 1 83 ? -12.574 2.665 23.892 1.00 49.94 83 ALA A O 1
ATOM 644 N N . GLU A 1 84 ? -14.723 3.080 24.346 1.00 51.50 84 GLU A N 1
ATOM 645 C CA . GLU A 1 84 ? -15.019 4.068 23.309 1.00 51.50 84 GLU A CA 1
ATOM 646 C C . GLU A 1 84 ? -14.101 5.320 23.329 1.00 51.50 84 GLU A C 1
ATOM 648 O O . GLU A 1 84 ? -14.374 6.323 22.677 1.00 51.50 84 GLU A O 1
ATOM 653 N N . THR A 1 85 ? -13.006 5.285 24.086 1.00 55.69 85 THR A N 1
ATOM 654 C CA . THR A 1 85 ? -11.957 6.286 24.212 1.00 55.69 85 THR A CA 1
ATOM 655 C C . THR A 1 85 ? -10.805 6.083 23.228 1.00 55.69 85 THR A C 1
ATOM 657 O O . THR A 1 85 ? -10.031 7.031 23.030 1.00 55.69 85 THR A O 1
ATOM 660 N N . GLU A 1 86 ? -10.673 4.902 22.607 1.00 70.50 86 GLU A N 1
ATOM 661 C CA . GLU A 1 86 ? -9.598 4.643 21.648 1.00 70.50 86 GLU A CA 1
ATOM 662 C C . GLU A 1 86 ? -9.835 5.396 20.333 1.00 70.50 86 GLU A C 1
ATOM 664 O O . GLU A 1 86 ? -10.874 5.284 19.679 1.00 70.50 86 GLU A O 1
ATOM 669 N N . TRP A 1 87 ? -8.839 6.192 19.958 1.00 84.31 87 TRP A N 1
ATOM 670 C CA . TRP A 1 87 ? -8.792 6.897 18.688 1.00 84.31 87 TRP A CA 1
ATOM 671 C C . TRP A 1 87 ? -8.544 5.900 17.557 1.00 84.31 87 TRP A C 1
ATOM 673 O O . TRP A 1 87 ? -7.453 5.341 17.458 1.00 84.31 87 TRP A O 1
ATOM 683 N N . ARG A 1 88 ? -9.525 5.714 16.674 1.00 90.69 88 ARG A N 1
ATOM 684 C CA . ARG A 1 88 ? -9.377 4.888 15.471 1.00 90.69 88 ARG A CA 1
ATOM 685 C C . ARG A 1 88 ? -8.904 5.739 14.299 1.00 90.69 88 ARG A C 1
ATOM 687 O O . ARG A 1 88 ? -9.415 6.849 14.138 1.00 90.69 88 ARG A O 1
ATOM 694 N N . PRO A 1 89 ? -7.945 5.266 13.490 1.00 93.19 89 PRO A N 1
ATOM 695 C CA . PRO A 1 89 ? -7.513 6.006 12.317 1.00 93.19 89 PRO A CA 1
ATOM 696 C C . PRO A 1 89 ? -8.665 6.104 11.311 1.00 93.19 89 PRO A C 1
ATOM 698 O O . PRO A 1 89 ? -9.289 5.107 10.960 1.00 93.19 89 PRO A O 1
ATOM 701 N N . ASP A 1 90 ? -8.943 7.319 10.855 1.00 94.75 90 ASP A N 1
ATOM 702 C CA . ASP A 1 90 ? -9.744 7.571 9.663 1.00 94.75 90 ASP A CA 1
ATOM 703 C C . ASP A 1 90 ? -8.791 7.639 8.468 1.00 94.75 90 ASP A C 1
ATOM 705 O O . ASP A 1 90 ? -8.127 8.653 8.236 1.00 94.75 90 ASP A O 1
ATOM 709 N N . VAL A 1 91 ? -8.659 6.524 7.760 1.00 95.38 91 VAL A N 1
ATOM 710 C CA . VAL A 1 91 ? -7.697 6.360 6.667 1.00 95.38 91 VAL A CA 1
ATOM 711 C C . VAL A 1 91 ? -8.264 6.946 5.367 1.00 95.38 91 VAL A C 1
ATOM 713 O O . VAL A 1 91 ? -9.478 6.956 5.132 1.00 95.38 91 VAL A O 1
ATOM 716 N N . ASP 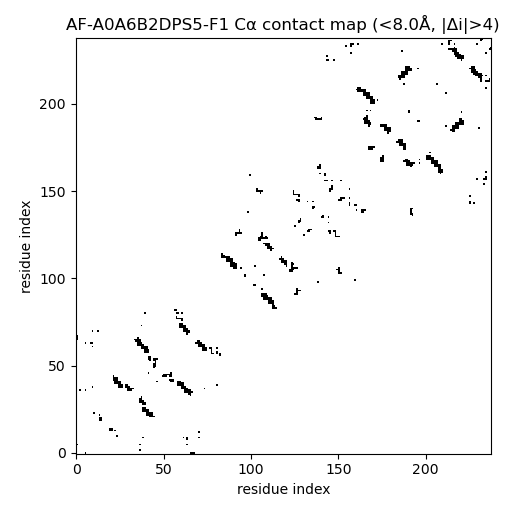A 1 92 ? -7.388 7.508 4.535 1.00 96.62 92 ASP A N 1
ATOM 717 C CA . ASP A 1 92 ? -7.727 7.911 3.172 1.00 96.62 92 ASP A CA 1
ATOM 718 C C . ASP A 1 92 ? -8.184 6.674 2.371 1.00 96.62 92 ASP A C 1
ATOM 720 O O . ASP A 1 92 ? -7.479 5.663 2.363 1.00 96.62 92 ASP A O 1
ATOM 724 N N . PRO A 1 93 ? -9.350 6.720 1.699 1.00 95.38 93 PRO A N 1
ATOM 725 C CA . PRO A 1 93 ? -9.910 5.560 1.003 1.00 95.38 93 PRO A CA 1
ATOM 726 C C . PRO A 1 93 ? -9.045 5.040 -0.155 1.00 95.38 93 PRO A C 1
ATOM 728 O O . PRO A 1 93 ? -9.308 3.949 -0.658 1.00 95.38 93 PRO A O 1
ATOM 731 N N . GLU A 1 94 ? -8.044 5.800 -0.610 1.00 95.88 94 GLU A N 1
ATOM 732 C CA . GLU A 1 94 ? -7.088 5.346 -1.619 1.00 95.88 94 GLU A CA 1
ATOM 733 C C . GLU A 1 94 ? -5.946 4.486 -1.046 1.00 95.88 94 GLU A C 1
ATOM 735 O O . GLU A 1 94 ? -5.190 3.902 -1.827 1.00 95.88 94 GLU A O 1
ATOM 740 N N . PHE A 1 95 ? -5.798 4.386 0.283 1.00 95.88 95 PHE A N 1
ATOM 741 C CA . PHE A 1 95 ? -4.832 3.480 0.906 1.00 95.88 95 PHE A CA 1
ATOM 742 C C . PHE A 1 95 ? -5.406 2.065 1.048 1.00 95.88 95 PHE A C 1
ATOM 744 O O . PHE A 1 95 ? -6.433 1.833 1.680 1.00 95.88 95 PHE A O 1
ATOM 751 N N . ASP A 1 96 ? -4.709 1.096 0.466 1.00 93.25 96 ASP A N 1
ATOM 752 C CA . ASP A 1 96 ? -5.068 -0.320 0.526 1.00 93.25 96 ASP A CA 1
ATOM 753 C C . ASP A 1 96 ? -4.403 -1.022 1.719 1.00 93.25 96 ASP A C 1
ATOM 755 O O . ASP A 1 96 ? -3.321 -1.599 1.594 1.00 93.25 96 ASP A O 1
ATOM 759 N N . GLU A 1 97 ? -5.081 -1.002 2.868 1.00 89.12 97 GLU A N 1
ATOM 760 C CA . GLU A 1 97 ? -4.629 -1.659 4.105 1.00 89.12 97 GLU A CA 1
ATOM 761 C C . GLU A 1 97 ? -4.482 -3.184 3.969 1.00 89.12 97 GLU A C 1
ATOM 763 O O . GLU A 1 97 ? -3.738 -3.809 4.723 1.00 89.12 97 GLU A O 1
ATOM 768 N N . LYS A 1 98 ? -5.185 -3.812 3.013 1.00 87.62 98 LYS A N 1
ATOM 769 C CA . LYS A 1 98 ? -5.106 -5.267 2.807 1.00 87.62 98 LYS A CA 1
ATOM 770 C C . LYS A 1 98 ? -3.832 -5.653 2.075 1.00 87.62 98 LYS A C 1
ATOM 772 O O . LYS A 1 98 ? -3.232 -6.673 2.402 1.00 87.62 98 LYS A O 1
ATOM 777 N N . ALA A 1 99 ? -3.449 -4.859 1.077 1.00 81.75 99 ALA A N 1
ATOM 778 C CA . ALA A 1 99 ? -2.204 -5.058 0.347 1.00 81.75 99 ALA A CA 1
ATOM 779 C C . ALA A 1 99 ? -0.985 -4.595 1.164 1.00 81.75 99 ALA A C 1
ATOM 781 O O . ALA A 1 99 ? 0.081 -5.200 1.065 1.00 81.75 99 ALA A O 1
ATOM 782 N N . PHE A 1 100 ? -1.141 -3.551 1.989 1.00 87.38 100 PHE A N 1
ATOM 783 C CA . PHE A 1 100 ? -0.051 -2.935 2.745 1.00 87.38 100 PHE A CA 1
ATOM 784 C C . PHE A 1 100 ? -0.459 -2.713 4.211 1.00 87.38 100 PHE A C 1
ATOM 786 O O . PHE A 1 100 ? -1.051 -1.684 4.533 1.00 87.38 100 PHE A O 1
ATOM 793 N N . PRO A 1 101 ? -0.134 -3.655 5.117 1.00 83.50 101 PRO A N 1
ATOM 794 C CA . PRO A 1 101 ? -0.582 -3.591 6.510 1.00 83.50 101 PRO A CA 1
ATOM 795 C C . PRO A 1 101 ? 0.105 -2.483 7.325 1.00 83.50 101 PRO A C 1
ATOM 797 O O . PRO A 1 101 ? -0.418 -2.050 8.350 1.00 83.50 101 PRO A O 1
ATOM 800 N N . ASP A 1 102 ? 1.271 -2.009 6.878 1.00 87.69 102 ASP A N 1
ATOM 801 C CA . ASP A 1 102 ? 1.989 -0.910 7.520 1.00 87.69 102 ASP A CA 1
ATOM 802 C C . ASP A 1 102 ? 1.332 0.426 7.138 1.00 87.69 102 ASP A C 1
ATOM 804 O O . ASP A 1 102 ? 1.628 0.994 6.088 1.00 87.69 102 ASP A O 1
ATOM 808 N N . LEU A 1 103 ? 0.426 0.921 7.987 1.00 87.88 103 LEU A N 1
ATOM 809 C CA . LEU A 1 103 ? -0.325 2.161 7.765 1.00 87.88 103 LEU A CA 1
ATOM 810 C C . LEU A 1 103 ? 0.569 3.408 7.936 1.00 87.88 103 LEU A C 1
ATOM 812 O O . LEU A 1 103 ? 0.965 3.732 9.063 1.00 87.88 103 LEU A O 1
ATOM 816 N N . PRO A 1 104 ? 0.857 4.176 6.867 1.00 93.06 104 PRO A N 1
ATOM 817 C CA . PRO A 1 104 ? 1.650 5.385 6.992 1.00 93.06 104 PRO A CA 1
ATOM 818 C C . PRO A 1 104 ? 0.818 6.516 7.594 1.00 93.06 104 PRO A C 1
ATOM 820 O O . PRO A 1 104 ? -0.289 6.805 7.141 1.00 93.06 104 PRO A O 1
ATOM 823 N N . VAL A 1 105 ? 1.393 7.249 8.556 1.00 93.50 105 VAL A N 1
ATOM 824 C CA . VAL A 1 105 ? 0.699 8.368 9.222 1.00 93.50 105 VAL A CA 1
ATOM 825 C C . VAL A 1 105 ? 0.169 9.399 8.225 1.00 93.50 105 VAL A C 1
ATOM 827 O O . VAL A 1 105 ? -0.877 9.986 8.445 1.00 93.50 105 VAL A O 1
ATOM 830 N N . ARG A 1 106 ? 0.846 9.598 7.091 1.00 96.25 106 ARG A N 1
ATOM 831 C CA . ARG A 1 106 ? 0.458 10.572 6.061 1.00 96.25 106 ARG A CA 1
ATOM 832 C C . ARG A 1 106 ? -0.783 10.164 5.258 1.00 96.25 106 ARG A C 1
ATOM 834 O O . ARG A 1 106 ? -1.383 11.045 4.649 1.00 96.25 106 ARG A O 1
ATOM 841 N N . ALA A 1 107 ? -1.176 8.888 5.282 1.00 96.62 107 ALA A N 1
ATOM 842 C CA . ALA A 1 107 ? -2.430 8.396 4.703 1.00 96.62 107 ALA A CA 1
ATOM 843 C C . ALA A 1 107 ? -3.612 8.468 5.687 1.00 96.62 107 ALA A C 1
ATOM 845 O O . ALA A 1 107 ? -4.755 8.242 5.306 1.00 96.62 107 ALA A O 1
ATOM 846 N N . ILE A 1 108 ? -3.365 8.789 6.959 1.00 96.50 108 ILE A N 1
ATOM 847 C CA . ILE A 1 108 ? -4.415 8.953 7.966 1.00 96.50 108 ILE A CA 1
ATOM 848 C C . ILE A 1 108 ? -4.947 10.383 7.865 1.00 96.50 108 ILE A C 1
ATOM 850 O O . ILE A 1 108 ? -4.196 11.324 8.106 1.00 96.50 108 ILE A O 1
ATOM 854 N N . ARG A 1 109 ? -6.229 10.571 7.545 1.00 96.00 109 ARG A N 1
ATOM 855 C CA . ARG A 1 109 ? -6.878 11.898 7.493 1.00 96.00 109 ARG A CA 1
ATOM 856 C C . ARG A 1 109 ? -7.031 12.508 8.882 1.00 96.00 109 ARG A C 1
ATOM 858 O O . ARG A 1 109 ? -6.885 13.717 9.080 1.00 96.00 109 ARG A O 1
ATOM 865 N N . GLY A 1 110 ? -7.284 11.647 9.854 1.00 96.44 110 GLY A N 1
ATOM 866 C CA . GLY A 1 110 ? -7.438 11.999 11.250 1.00 96.44 110 GLY A CA 1
ATOM 867 C C . GLY A 1 110 ? -7.745 10.773 12.085 1.00 96.44 110 GLY A C 1
ATOM 868 O O . GLY A 1 110 ? -7.562 9.638 11.654 1.00 96.44 110 GLY A O 1
ATOM 869 N N . TRP A 1 111 ? -8.229 11.000 13.292 1.00 94.81 111 TRP A N 1
ATOM 870 C CA . TRP A 1 111 ? -8.698 9.938 14.159 1.00 94.81 111 TRP A CA 1
ATOM 871 C C . TRP A 1 111 ? -10.119 10.232 14.595 1.00 94.81 111 TRP A C 1
ATOM 873 O O . TRP A 1 111 ? -10.461 11.380 14.876 1.00 94.81 111 TRP A O 1
ATOM 883 N N . THR A 1 112 ? -10.930 9.188 14.671 1.00 92.50 112 THR A N 1
ATOM 884 C CA . THR A 1 112 ? -12.314 9.244 15.135 1.00 92.50 112 THR A CA 1
ATOM 885 C C . THR A 1 112 ? -12.462 8.441 16.416 1.00 92.50 112 THR A C 1
ATOM 887 O O . THR A 1 112 ? -11.805 7.415 16.608 1.00 92.50 112 THR A O 1
ATOM 890 N N . ARG A 1 113 ? -13.337 8.903 17.305 1.00 84.62 113 ARG A N 1
ATOM 891 C CA . ARG A 1 113 ? -13.874 8.083 18.392 1.00 84.62 113 ARG A CA 1
ATOM 892 C C . ARG A 1 113 ? -15.291 7.631 18.054 1.00 84.62 113 ARG A C 1
ATOM 894 O O . ARG A 1 113 ? -15.992 8.352 17.343 1.00 84.62 113 ARG A O 1
ATOM 901 N N . PRO A 1 114 ? -15.764 6.508 18.621 1.00 77.56 114 PRO A N 1
ATOM 902 C CA . PRO A 1 114 ? -17.175 6.123 18.545 1.00 77.56 114 PRO A CA 1
ATOM 903 C C . PRO A 1 114 ? -18.143 7.217 19.025 1.00 77.56 114 PRO A C 1
ATOM 905 O O . PRO A 1 114 ? -19.262 7.301 18.531 1.00 77.56 114 PRO A O 1
ATOM 908 N N . THR A 1 115 ? -17.695 8.102 19.924 1.00 78.75 115 THR A N 1
ATOM 909 C CA . THR A 1 115 ? -18.449 9.274 20.403 1.00 78.75 115 THR A CA 1
ATOM 910 C C . THR A 1 115 ? -18.690 10.349 19.333 1.00 78.75 115 THR A C 1
ATOM 912 O O . THR A 1 115 ? -19.455 11.281 19.570 1.00 78.75 115 THR A O 1
ATOM 915 N N . GLY A 1 116 ? -18.040 10.252 18.168 1.00 80.69 116 GLY A N 1
ATOM 916 C CA . GLY A 1 116 ? -18.107 11.236 17.084 1.00 80.69 116 GLY A CA 1
ATOM 917 C C . GLY A 1 116 ? -17.053 12.344 17.170 1.00 80.69 116 GLY A C 1
ATOM 918 O O . GLY A 1 116 ? -16.979 13.180 16.271 1.00 80.69 116 GLY A O 1
ATOM 919 N N . GLU A 1 117 ? -16.211 12.358 18.209 1.00 88.62 117 GLU A N 1
ATOM 920 C CA . GLU A 1 117 ? -15.063 13.266 18.265 1.00 88.62 117 GLU A CA 1
ATOM 921 C C . GLU A 1 117 ? -14.091 12.977 17.111 1.00 88.62 117 GLU A C 1
ATOM 923 O O . GLU A 1 117 ? -13.746 11.820 16.850 1.00 88.62 117 GLU A O 1
ATOM 928 N N . TYR A 1 118 ? -13.617 14.038 16.449 1.00 92.38 118 TYR A N 1
ATOM 929 C CA . TYR A 1 118 ? -12.661 13.956 15.348 1.00 92.38 118 TYR A CA 1
ATOM 930 C C . TYR A 1 118 ? -11.419 14.798 15.630 1.00 92.38 118 TYR A C 1
ATOM 932 O O . TYR A 1 118 ? -11.512 15.985 15.950 1.00 92.38 118 TYR A O 1
ATOM 940 N N . ARG A 1 119 ? -10.247 14.185 15.468 1.00 94.69 119 ARG A N 1
ATOM 941 C CA . ARG A 1 119 ? -8.947 14.850 15.551 1.00 94.69 119 ARG A CA 1
ATOM 942 C C . ARG A 1 119 ? -8.287 14.823 14.181 1.00 94.69 119 ARG A C 1
ATOM 944 O O . ARG A 1 119 ? -7.930 13.753 13.701 1.00 94.69 119 ARG A O 1
ATOM 951 N N . VAL A 1 120 ? -8.086 15.992 13.583 1.00 95.88 120 VAL A N 1
ATOM 952 C CA . VAL A 1 120 ? -7.385 16.128 12.297 1.00 95.88 120 VAL A CA 1
ATOM 953 C C . VAL A 1 120 ? -5.931 15.677 12.444 1.00 95.88 120 VAL A C 1
ATOM 955 O O . VAL A 1 120 ? -5.286 15.952 13.457 1.00 95.88 120 VAL A O 1
ATOM 958 N N . ASN A 1 121 ? -5.405 15.011 11.421 1.00 97.12 121 ASN A N 1
ATOM 959 C CA . ASN A 1 121 ? -3.978 14.764 11.299 1.00 97.12 121 ASN A CA 1
ATOM 960 C C . ASN A 1 121 ? -3.312 15.862 10.464 1.00 97.12 121 ASN A C 1
ATOM 962 O O . ASN A 1 121 ? -3.501 15.933 9.255 1.00 97.12 121 ASN A O 1
ATOM 966 N N . GLU A 1 122 ? -2.479 16.689 11.090 1.00 97.12 122 GLU A N 1
ATOM 967 C CA . GLU A 1 122 ? -1.756 17.770 10.403 1.00 97.12 122 GLU A CA 1
ATOM 968 C C . GLU A 1 122 ? -0.719 17.261 9.387 1.00 97.12 122 GLU A C 1
ATOM 970 O O . GLU A 1 122 ? -0.307 17.999 8.496 1.00 97.12 122 GLU A O 1
ATOM 975 N N . GLN A 1 123 ? -0.301 15.996 9.497 1.00 96.31 123 GLN A N 1
ATOM 976 C CA . GLN A 1 123 ? 0.637 15.367 8.561 1.00 96.31 123 GLN A CA 1
ATOM 977 C C . GLN A 1 123 ? -0.060 14.715 7.362 1.00 96.31 123 GLN A C 1
ATOM 979 O O . GLN A 1 123 ? 0.619 14.215 6.458 1.00 96.31 123 GLN A O 1
ATOM 984 N N . TYR A 1 124 ? -1.396 14.685 7.355 1.00 96.81 124 TYR A N 1
ATOM 985 C CA . TYR A 1 124 ? -2.174 14.090 6.279 1.00 96.81 124 TYR A CA 1
ATOM 986 C C . TYR A 1 124 ? -1.809 14.715 4.933 1.00 96.81 124 TYR A C 1
ATOM 988 O O . TYR A 1 124 ? -1.753 15.935 4.769 1.00 96.81 124 TYR A O 1
ATOM 996 N N . THR A 1 125 ? -1.574 13.854 3.952 1.00 96.62 125 THR A N 1
ATOM 997 C CA . THR A 1 125 ? -1.380 14.248 2.563 1.00 96.62 125 THR A CA 1
ATOM 998 C C . THR A 1 125 ? -2.455 13.566 1.715 1.00 96.62 125 THR A C 1
ATOM 1000 O O . THR A 1 125 ? -2.587 12.354 1.834 1.00 96.62 125 THR A O 1
ATOM 1003 N N . PRO A 1 126 ? -3.200 14.284 0.854 1.00 96.56 126 PRO A N 1
ATOM 1004 C CA . PRO A 1 126 ? -4.239 13.667 0.030 1.00 96.56 126 PRO A CA 1
ATOM 1005 C C . PRO A 1 126 ? -3.756 12.545 -0.885 1.00 96.56 126 PRO A C 1
ATOM 1007 O O . PRO A 1 126 ? -2.633 12.614 -1.402 1.00 96.56 126 PRO A O 1
ATOM 1010 N N . GLY A 1 127 ? -4.652 11.581 -1.116 1.00 96.38 127 GLY A N 1
ATOM 1011 C CA . GLY A 1 127 ? -4.458 10.439 -1.998 1.00 96.38 127 GLY A CA 1
ATOM 1012 C C . GLY A 1 127 ? -3.943 10.774 -3.410 1.00 96.38 127 GLY A C 1
ATOM 1013 O O . GLY A 1 127 ? -4.179 11.871 -3.934 1.00 96.38 127 GLY A O 1
ATOM 1014 N N . PRO A 1 128 ? -3.204 9.850 -4.049 1.00 95.19 128 PRO A N 1
ATOM 1015 C CA . PRO A 1 128 ? -2.674 10.025 -5.401 1.00 95.19 128 PRO A CA 1
ATOM 1016 C C . PRO A 1 128 ? -3.712 10.407 -6.465 1.00 95.19 128 PRO A C 1
ATOM 1018 O O . PRO A 1 128 ? -3.490 11.352 -7.223 1.00 95.19 128 PRO A O 1
ATOM 1021 N N . VAL A 1 129 ? -4.849 9.723 -6.545 1.00 94.94 129 VAL A N 1
ATOM 1022 C CA . VAL A 1 129 ? -5.875 9.982 -7.564 1.00 94.94 129 VAL A CA 1
ATOM 1023 C C . VAL A 1 129 ? -6.519 11.347 -7.332 1.00 94.94 129 VAL A C 1
ATOM 1025 O O . VAL A 1 129 ? -6.673 12.110 -8.287 1.00 94.94 129 VAL A O 1
ATOM 1028 N N . TRP A 1 130 ? -6.777 11.738 -6.080 1.00 93.62 130 TRP A N 1
ATOM 1029 C CA . TRP A 1 130 ? -7.199 13.108 -5.741 1.00 93.62 130 TRP A CA 1
ATOM 1030 C C . TRP A 1 130 ? -6.190 14.181 -6.165 1.00 93.62 130 TRP A C 1
ATOM 1032 O O . TRP A 1 130 ? -6.568 15.319 -6.441 1.00 93.62 130 TRP A O 1
ATOM 1042 N N . ARG A 1 131 ? -4.907 13.825 -6.272 1.00 92.69 131 ARG A N 1
ATOM 1043 C CA . ARG A 1 131 ? -3.831 14.695 -6.774 1.00 92.69 131 ARG A CA 1
ATOM 1044 C C . ARG A 1 131 ? -3.600 14.588 -8.286 1.00 92.69 131 ARG A C 1
ATOM 1046 O O . ARG A 1 131 ? -2.649 15.184 -8.791 1.00 92.69 131 ARG A O 1
ATOM 1053 N N . GLY A 1 132 ? -4.459 13.868 -9.006 1.00 93.56 132 GLY A N 1
ATOM 1054 C CA . GLY A 1 132 ? -4.420 13.735 -10.462 1.00 93.56 132 GLY A CA 1
ATOM 1055 C C . GLY A 1 132 ? -3.501 12.628 -10.984 1.00 93.56 132 GLY A C 1
ATOM 1056 O O . GLY A 1 132 ? -3.247 12.580 -12.188 1.00 93.56 132 GLY A O 1
ATOM 1057 N N . PHE A 1 133 ? -2.995 11.741 -10.121 1.00 91.81 133 PHE A N 1
ATOM 1058 C CA . PHE A 1 133 ? -2.267 10.556 -10.578 1.00 91.81 133 PHE A CA 1
ATOM 1059 C C . PHE A 1 133 ? -3.229 9.521 -11.191 1.00 91.81 133 PHE A C 1
ATOM 1061 O O . PHE A 1 133 ? -4.405 9.467 -10.820 1.00 91.81 133 PHE A O 1
ATOM 1068 N N . PRO A 1 134 ? -2.758 8.674 -12.125 1.00 90.75 134 PRO A N 1
ATOM 1069 C CA . PRO A 1 134 ? -3.572 7.596 -12.677 1.00 90.75 134 PRO A CA 1
ATOM 1070 C C . PRO A 1 134 ? -4.047 6.622 -11.595 1.00 90.75 134 PRO A C 1
ATOM 1072 O O . PRO A 1 134 ? -3.300 6.311 -10.663 1.00 90.75 134 PRO A O 1
ATOM 1075 N N . VAL A 1 135 ? -5.259 6.085 -11.763 1.00 93.50 135 VAL A N 1
ATOM 1076 C CA . VAL A 1 135 ? -5.794 5.027 -10.895 1.00 93.50 135 VAL A CA 1
ATOM 1077 C C . VAL A 1 135 ? -4.925 3.770 -11.053 1.00 93.50 135 VAL A C 1
ATOM 1079 O O . VAL A 1 135 ? -4.853 3.223 -12.159 1.00 93.50 135 VAL A O 1
ATOM 1082 N N . PRO A 1 136 ? -4.250 3.301 -9.989 1.00 93.50 136 PRO A N 1
ATOM 1083 C CA . PRO A 1 136 ? -3.377 2.142 -10.079 1.00 93.50 136 PRO A CA 1
ATOM 1084 C C . PRO A 1 136 ? -4.206 0.857 -10.171 1.00 93.50 136 PRO A C 1
ATOM 1086 O O . PRO A 1 136 ? -5.183 0.676 -9.450 1.00 93.50 136 PRO A O 1
ATOM 1089 N N . THR A 1 137 ? -3.796 -0.067 -11.042 1.00 93.81 137 THR A N 1
ATOM 1090 C CA . THR A 1 137 ? -4.471 -1.368 -11.226 1.00 93.81 137 THR A CA 1
ATOM 1091 C C . THR A 1 137 ? -3.670 -2.548 -10.673 1.00 93.81 137 THR A C 1
ATOM 1093 O O . THR A 1 137 ? -4.093 -3.691 -10.818 1.00 93.81 137 THR A O 1
ATOM 1096 N N . THR A 1 138 ? -2.489 -2.295 -10.106 1.00 95.94 138 THR A N 1
ATOM 1097 C CA . THR A 1 138 ? -1.574 -3.301 -9.545 1.00 95.94 138 THR A CA 1
ATOM 1098 C C . THR A 1 138 ? -0.917 -2.762 -8.280 1.00 95.94 138 THR A C 1
ATOM 1100 O O . THR A 1 138 ? -0.833 -1.546 -8.092 1.00 95.94 138 THR A O 1
ATOM 1103 N N . ASP A 1 139 ? -0.417 -3.650 -7.426 1.00 96.94 139 ASP A N 1
ATOM 1104 C CA . ASP A 1 139 ? 0.206 -3.259 -6.157 1.00 96.94 139 ASP A CA 1
ATOM 1105 C C . ASP A 1 139 ? 1.520 -2.492 -6.363 1.00 96.94 139 ASP A C 1
ATOM 1107 O O . ASP A 1 139 ? 1.746 -1.475 -5.710 1.00 96.94 139 ASP A O 1
ATOM 1111 N N . ALA A 1 140 ? 2.320 -2.858 -7.372 1.00 96.25 140 ALA A N 1
ATOM 1112 C CA . ALA A 1 140 ? 3.491 -2.075 -7.776 1.00 96.25 140 ALA A CA 1
ATOM 1113 C C . AL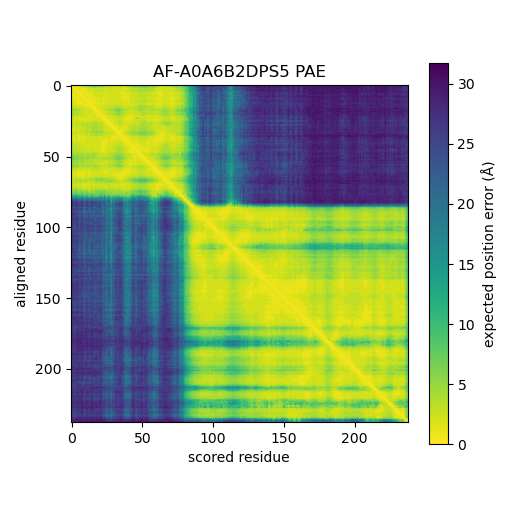A A 1 140 ? 3.116 -0.635 -8.191 1.00 96.25 140 ALA A C 1
ATOM 1115 O O . ALA A 1 140 ? 3.808 0.319 -7.832 1.00 96.25 140 ALA A O 1
ATOM 1116 N N . ALA A 1 141 ? 2.000 -0.457 -8.912 1.00 95.81 141 ALA A N 1
ATOM 1117 C CA . ALA A 1 141 ? 1.511 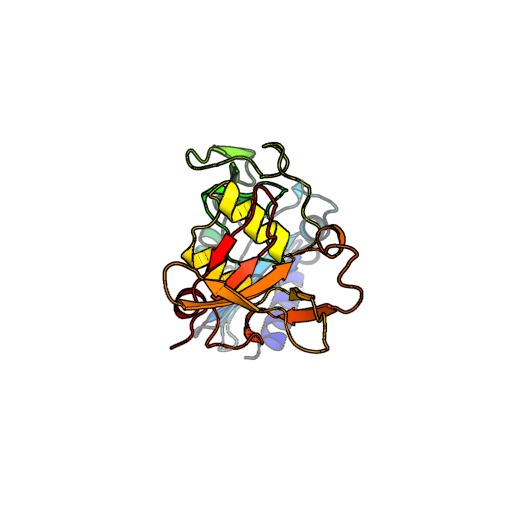0.869 -9.297 1.00 95.81 141 ALA A CA 1
ATOM 1118 C C . ALA A 1 141 ? 0.974 1.660 -8.089 1.00 95.81 141 ALA A C 1
ATOM 1120 O O . ALA A 1 141 ? 1.207 2.866 -8.001 1.00 95.81 141 ALA A O 1
ATOM 1121 N N . LYS A 1 142 ? 0.307 0.996 -7.130 1.00 96.62 142 LYS A N 1
ATOM 1122 C CA . LYS A 1 142 ? -0.108 1.622 -5.861 1.00 96.62 142 LYS A CA 1
ATOM 1123 C C . LYS A 1 142 ? 1.105 2.147 -5.095 1.00 96.62 142 LYS A C 1
ATOM 1125 O O . LYS A 1 142 ? 1.115 3.312 -4.717 1.00 96.62 142 LYS A O 1
ATOM 1130 N N . LEU A 1 143 ? 2.157 1.339 -4.950 1.00 96.44 143 LEU A N 1
ATOM 1131 C CA . LEU A 1 143 ? 3.394 1.746 -4.277 1.00 96.44 143 LEU A CA 1
ATOM 1132 C C . LEU A 1 143 ? 4.081 2.939 -4.954 1.00 96.44 143 LEU A C 1
ATOM 1134 O O . LEU A 1 143 ? 4.530 3.854 -4.263 1.00 96.44 143 LEU A O 1
ATOM 1138 N N . LEU A 1 144 ? 4.140 2.968 -6.291 1.00 95.69 144 LEU A N 1
ATOM 1139 C CA . LEU A 1 144 ? 4.663 4.124 -7.032 1.00 95.69 144 LEU A CA 1
ATOM 1140 C C . LEU A 1 144 ? 3.876 5.398 -6.718 1.00 95.69 144 LEU A C 1
ATOM 1142 O O . LEU A 1 144 ? 4.469 6.452 -6.474 1.00 95.69 144 LEU A O 1
ATOM 1146 N N . ASN A 1 145 ? 2.550 5.287 -6.690 1.00 95.88 145 ASN A N 1
ATOM 1147 C CA . ASN A 1 145 ? 1.656 6.381 -6.352 1.00 95.88 145 ASN A CA 1
ATOM 1148 C C . ASN A 1 145 ? 1.840 6.838 -4.891 1.00 95.88 145 ASN A C 1
ATOM 1150 O O . ASN A 1 145 ? 1.989 8.036 -4.651 1.00 95.88 145 ASN A O 1
ATOM 1154 N N . TYR A 1 146 ? 1.914 5.912 -3.928 1.00 96.94 146 TYR A N 1
ATOM 1155 C CA . TYR A 1 146 ? 2.151 6.222 -2.511 1.00 96.94 146 TYR A CA 1
ATOM 1156 C C . TYR A 1 146 ? 3.496 6.920 -2.293 1.00 96.94 146 TYR A C 1
ATOM 1158 O O . TYR A 1 146 ? 3.567 7.907 -1.560 1.00 96.94 146 TYR A O 1
ATOM 1166 N N . LEU A 1 147 ? 4.557 6.460 -2.964 1.00 95.81 147 LEU A N 1
ATOM 1167 C CA . LEU A 1 147 ? 5.860 7.123 -2.938 1.00 95.81 147 LEU A CA 1
ATOM 1168 C C . LEU A 1 147 ? 5.774 8.533 -3.542 1.00 95.81 147 LEU A C 1
ATOM 1170 O O . LEU A 1 147 ? 6.360 9.471 -3.008 1.00 95.81 147 LEU A O 1
ATOM 1174 N N . ALA A 1 148 ? 5.048 8.704 -4.652 1.00 94.62 148 ALA A N 1
ATOM 1175 C CA . ALA A 1 148 ? 4.933 9.986 -5.348 1.00 94.62 148 ALA A CA 1
ATOM 1176 C C . ALA A 1 148 ? 4.211 11.065 -4.525 1.00 94.62 148 ALA A C 1
ATOM 1178 O O . ALA A 1 148 ? 4.585 12.236 -4.605 1.00 94.62 148 ALA A O 1
ATOM 1179 N N . VAL A 1 149 ? 3.217 10.687 -3.715 1.00 95.56 149 VAL A N 1
ATOM 1180 C CA . VAL A 1 149 ? 2.550 11.609 -2.775 1.00 95.56 149 VAL A CA 1
ATOM 1181 C C . VAL A 1 149 ? 3.234 11.686 -1.411 1.00 95.56 149 VAL A C 1
ATOM 1183 O O . VAL A 1 149 ? 2.814 12.466 -0.559 1.00 95.56 149 VAL A O 1
ATOM 1186 N N . GLY A 1 150 ? 4.303 10.914 -1.205 1.00 95.25 150 GLY A N 1
ATOM 1187 C CA . GLY A 1 150 ? 5.078 10.902 0.030 1.00 95.25 150 GLY A CA 1
ATOM 1188 C C . GLY A 1 150 ? 4.380 10.205 1.194 1.00 95.25 150 GLY A C 1
ATOM 1189 O O . GLY A 1 150 ? 4.704 10.506 2.337 1.00 95.25 150 GLY A O 1
ATOM 1190 N N . TRP A 1 151 ? 3.430 9.301 0.934 1.00 96.81 151 TRP A N 1
ATOM 1191 C CA . TRP A 1 151 ? 2.859 8.441 1.976 1.00 96.81 151 TRP A CA 1
ATOM 1192 C C . TRP A 1 151 ? 3.894 7.478 2.538 1.00 96.81 151 TRP A C 1
ATOM 1194 O O . TRP A 1 151 ? 3.948 7.288 3.746 1.00 96.81 151 TRP A O 1
ATOM 1204 N N . ILE A 1 152 ? 4.744 6.939 1.670 1.00 95.44 152 ILE A N 1
ATOM 1205 C CA . ILE A 1 152 ? 5.855 6.068 2.044 1.00 95.44 152 ILE A CA 1
ATOM 1206 C C . ILE A 1 152 ? 7.178 6.689 1.608 1.00 95.44 152 ILE A C 1
ATOM 1208 O O . ILE A 1 152 ? 7.262 7.421 0.618 1.00 95.44 152 ILE A O 1
ATOM 1212 N N . SER A 1 153 ? 8.226 6.387 2.359 1.00 93.12 153 SER A N 1
ATOM 1213 C CA . SER A 1 153 ? 9.603 6.729 2.037 1.00 93.12 153 SER A CA 1
ATOM 1214 C C . SER A 1 153 ? 10.182 5.792 0.974 1.00 93.12 153 SER A C 1
ATOM 1216 O O . SER A 1 153 ? 9.644 4.730 0.661 1.00 93.12 153 SER A O 1
ATOM 1218 N N . ARG A 1 154 ? 11.332 6.176 0.416 1.00 94.19 154 ARG A N 1
ATOM 1219 C CA . ARG A 1 154 ? 12.048 5.364 -0.573 1.00 94.19 154 ARG A CA 1
ATOM 1220 C C . ARG A 1 154 ? 12.497 3.990 -0.030 1.00 94.19 154 ARG A C 1
ATOM 1222 O O . ARG A 1 154 ? 12.308 3.017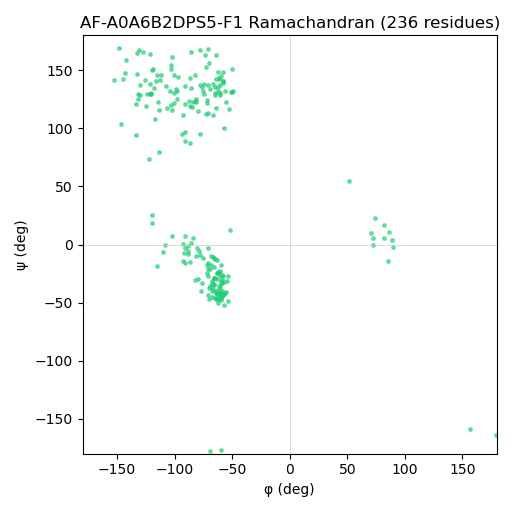 -0.755 1.00 94.19 154 ARG A O 1
ATOM 1229 N N . PRO A 1 155 ? 13.018 3.860 1.209 1.00 92.88 155 PRO A N 1
ATOM 1230 C CA . PRO A 1 155 ? 13.312 2.546 1.790 1.00 92.88 155 PRO A CA 1
ATOM 1231 C C . PRO A 1 155 ? 12.066 1.674 2.005 1.00 92.88 155 PRO A C 1
ATOM 1233 O O . PRO A 1 155 ? 12.098 0.482 1.707 1.00 92.88 155 PRO A O 1
ATOM 1236 N N . GLU A 1 156 ? 10.958 2.255 2.478 1.00 93.12 156 GLU A N 1
ATOM 1237 C CA . GLU A 1 156 ? 9.686 1.531 2.643 1.00 93.12 156 GLU A CA 1
ATOM 1238 C C . GLU A 1 156 ? 9.146 1.048 1.296 1.00 93.12 156 GLU A C 1
ATOM 1240 O O . GLU A 1 156 ? 8.742 -0.107 1.178 1.00 93.12 156 GLU A O 1
ATOM 1245 N N . PHE A 1 157 ? 9.219 1.901 0.269 1.00 95.06 157 PHE A N 1
ATOM 1246 C CA . PHE A 1 157 ? 8.900 1.540 -1.108 1.00 95.06 157 PHE A CA 1
ATOM 1247 C C . PHE A 1 157 ? 9.754 0.371 -1.600 1.00 95.06 157 PHE A C 1
ATOM 1249 O O . PHE A 1 157 ? 9.195 -0.611 -2.075 1.00 95.06 157 PHE A O 1
ATOM 1256 N N . ALA A 1 158 ? 11.083 0.444 -1.466 1.00 94.25 158 ALA A N 1
ATOM 1257 C CA . ALA A 1 158 ? 11.980 -0.610 -1.936 1.00 94.25 158 ALA A CA 1
ATOM 1258 C C . ALA A 1 158 ? 11.671 -1.954 -1.258 1.00 94.25 158 ALA A C 1
ATOM 1260 O O . ALA A 1 158 ? 11.533 -2.963 -1.943 1.00 94.25 158 ALA A O 1
ATOM 1261 N N . ARG A 1 159 ? 11.465 -1.950 0.066 1.00 92.38 159 ARG A N 1
ATOM 1262 C CA . ARG A 1 159 ? 11.099 -3.147 0.834 1.00 92.38 159 ARG A CA 1
ATOM 1263 C C . ARG A 1 159 ? 9.757 -3.733 0.392 1.00 92.38 159 ARG A C 1
ATOM 1265 O O . ARG A 1 159 ? 9.689 -4.928 0.132 1.00 92.38 159 ARG A O 1
ATOM 1272 N N . ALA A 1 160 ? 8.706 -2.915 0.307 1.00 93.62 160 ALA A N 1
ATOM 1273 C CA . ALA A 1 160 ? 7.369 -3.380 -0.070 1.00 93.62 160 ALA A CA 1
ATOM 1274 C C . ALA A 1 160 ? 7.300 -3.841 -1.536 1.00 93.62 160 ALA A C 1
ATOM 1276 O O . ALA A 1 160 ? 6.558 -4.762 -1.875 1.00 93.62 160 ALA A O 1
ATOM 1277 N N . LEU A 1 161 ? 8.102 -3.230 -2.414 1.00 95.69 161 LEU A N 1
ATOM 1278 C CA . LEU A 1 161 ? 8.143 -3.576 -3.830 1.00 95.69 161 LEU A CA 1
ATOM 1279 C C . LEU A 1 161 ? 8.666 -5.001 -4.064 1.00 95.69 161 LEU A C 1
ATOM 1281 O O . LEU A 1 161 ? 8.241 -5.628 -5.029 1.00 95.69 161 LEU A O 1
ATOM 1285 N N . LEU A 1 162 ? 9.521 -5.538 -3.183 1.00 94.38 162 LEU A N 1
ATOM 1286 C CA . LEU A 1 162 ? 10.055 -6.905 -3.290 1.00 94.38 162 LEU A CA 1
ATOM 1287 C C . LEU A 1 162 ? 8.966 -7.988 -3.325 1.00 94.38 162 LEU A C 1
ATOM 1289 O O . LEU A 1 162 ? 9.202 -9.064 -3.875 1.00 94.38 162 LEU A O 1
ATOM 1293 N N . ASP A 1 163 ? 7.803 -7.727 -2.727 1.00 94.25 163 ASP A N 1
ATOM 1294 C CA . ASP A 1 163 ? 6.645 -8.631 -2.706 1.00 94.25 163 ASP A CA 1
ATOM 1295 C C . ASP A 1 163 ? 5.663 -8.389 -3.864 1.00 94.25 163 ASP A C 1
ATOM 1297 O O . ASP A 1 163 ? 4.730 -9.164 -4.063 1.00 94.25 163 ASP A O 1
ATOM 1301 N N . CYS A 1 164 ? 5.861 -7.334 -4.655 1.00 96.00 164 CYS A N 1
ATOM 1302 C CA . CYS A 1 164 ? 4.972 -6.996 -5.758 1.00 96.00 164 CYS A CA 1
ATOM 1303 C C . CYS A 1 164 ? 5.360 -7.726 -7.048 1.00 96.00 164 CYS A C 1
ATOM 1305 O O . CYS A 1 164 ? 6.538 -7.852 -7.389 1.00 96.00 164 CYS A O 1
ATOM 1307 N N . GLU A 1 165 ? 4.353 -8.130 -7.825 1.00 97.19 165 GLU A N 1
ATOM 1308 C CA . GLU A 1 165 ? 4.561 -8.615 -9.188 1.00 97.19 165 GLU A CA 1
ATOM 1309 C C . GLU A 1 165 ? 4.792 -7.458 -10.167 1.00 97.19 165 GLU A C 1
ATOM 1311 O O . GLU A 1 165 ? 4.067 -6.459 -10.180 1.00 97.19 165 GLU A O 1
ATOM 1316 N N . VAL A 1 166 ? 5.764 -7.640 -11.059 1.00 97.75 166 VAL A N 1
ATOM 1317 C CA . VAL A 1 166 ? 6.045 -6.745 -12.185 1.00 97.75 166 VAL A CA 1
ATOM 1318 C C . VAL A 1 166 ? 6.095 -7.524 -13.495 1.00 97.75 166 VAL A C 1
ATOM 1320 O O . VAL A 1 166 ? 6.150 -8.753 -13.521 1.00 97.75 166 VAL A O 1
ATOM 1323 N N . LEU A 1 167 ? 6.050 -6.804 -14.614 1.00 98.00 167 LEU A N 1
ATOM 1324 C CA . LEU A 1 167 ? 6.171 -7.360 -15.957 1.00 98.00 167 LEU A CA 1
ATOM 1325 C C . LEU A 1 167 ? 7.534 -7.021 -16.551 1.00 98.00 167 LEU A C 1
ATOM 1327 O O . LEU A 1 167 ? 7.821 -5.855 -16.817 1.00 98.00 167 LEU A O 1
ATOM 1331 N N . VAL A 1 168 ? 8.336 -8.041 -16.832 1.00 97.62 168 VAL A N 1
ATOM 1332 C CA . VAL A 1 168 ? 9.646 -7.910 -17.474 1.00 97.62 168 VAL A CA 1
ATOM 1333 C C . VAL A 1 168 ? 9.534 -8.314 -18.947 1.00 97.62 168 VAL A C 1
ATOM 1335 O O . VAL A 1 168 ? 9.137 -9.446 -19.237 1.00 97.62 168 VAL A O 1
ATOM 1338 N N . PRO A 1 169 ? 9.846 -7.429 -19.909 1.00 97.38 169 PRO A N 1
ATOM 1339 C CA . PRO A 1 169 ? 9.912 -7.795 -21.320 1.00 97.38 169 PRO A CA 1
ATOM 1340 C C . PRO A 1 169 ? 10.971 -8.857 -21.609 1.00 97.38 169 PRO A C 1
ATOM 1342 O O . PRO A 1 169 ? 12.071 -8.795 -21.062 1.00 97.38 169 PRO A O 1
ATOM 1345 N N . LEU A 1 170 ? 10.656 -9.758 -22.543 1.00 95.62 170 LEU A N 1
ATOM 1346 C CA . LEU A 1 170 ? 11.555 -10.807 -23.029 1.00 95.62 170 LEU A CA 1
ATOM 1347 C C . LEU A 1 170 ? 11.758 -10.690 -24.554 1.00 95.62 170 LEU A C 1
ATOM 1349 O O . LEU A 1 170 ? 11.162 -11.479 -25.295 1.00 95.62 170 LEU A O 1
ATOM 1353 N N . PRO A 1 171 ? 12.520 -9.697 -25.060 1.00 92.81 171 PRO A N 1
ATOM 1354 C CA . PRO A 1 171 ? 12.694 -9.497 -26.503 1.00 92.81 171 PRO A CA 1
ATOM 1355 C C . PRO A 1 171 ? 13.256 -10.741 -27.210 1.00 92.81 171 PRO A C 1
ATOM 1357 O O . PRO A 1 171 ? 12.704 -11.147 -28.228 1.00 92.81 171 PRO A O 1
ATOM 1360 N N . ASP A 1 172 ? 14.255 -11.394 -26.607 1.00 91.50 172 ASP A N 1
ATOM 1361 C CA . ASP A 1 172 ? 14.953 -12.561 -27.169 1.00 91.50 172 ASP A CA 1
ATOM 1362 C C . ASP A 1 172 ? 14.821 -13.807 -26.274 1.00 91.50 172 ASP A C 1
ATOM 1364 O O . ASP A 1 172 ? 15.667 -14.694 -26.273 1.00 91.50 172 ASP A O 1
ATOM 1368 N N . GLY A 1 173 ? 13.756 -13.867 -25.466 1.00 90.94 173 GLY A N 1
ATOM 1369 C CA . GLY A 1 173 ? 13.559 -14.909 -24.449 1.00 90.94 173 GLY A CA 1
ATOM 1370 C C . GLY A 1 173 ? 14.239 -14.622 -23.108 1.00 90.94 173 GLY A C 1
ATOM 1371 O O . GLY A 1 173 ? 13.857 -15.225 -22.112 1.00 90.94 173 GLY A O 1
ATOM 1372 N N . GLU A 1 174 ? 15.147 -13.648 -23.067 1.00 91.56 174 GLU A N 1
ATOM 1373 C CA . GLU A 1 174 ? 15.850 -13.204 -21.860 1.00 91.56 174 GLU A CA 1
ATOM 1374 C C . GLU A 1 174 ? 15.293 -11.875 -21.316 1.00 91.56 174 GLU A C 1
ATOM 1376 O O . GLU A 1 174 ? 14.817 -11.051 -22.109 1.00 91.56 174 GLU A O 1
ATOM 1381 N N . PRO A 1 175 ? 15.368 -11.623 -19.991 1.00 94.06 175 PRO A N 1
ATOM 1382 C CA . PRO A 1 175 ? 15.007 -10.344 -19.385 1.00 94.06 175 PRO A CA 1
ATOM 1383 C C . PRO A 1 175 ? 15.670 -9.146 -20.067 1.00 94.06 175 PRO A C 1
ATOM 1385 O O . PRO A 1 175 ? 16.887 -9.105 -20.257 1.00 94.06 175 PRO A O 1
ATOM 1388 N N . LEU A 1 176 ? 14.875 -8.125 -20.390 1.00 94.31 176 LEU A N 1
ATOM 1389 C CA . LEU A 1 176 ? 15.410 -6.865 -20.890 1.00 94.31 176 LEU A CA 1
ATOM 1390 C C . LEU A 1 176 ? 16.215 -6.158 -19.792 1.00 94.31 176 LEU A C 1
ATOM 1392 O O . LEU A 1 176 ? 15.653 -5.635 -18.829 1.00 94.31 176 LEU A O 1
ATOM 1396 N N . VAL A 1 177 ? 17.528 -6.091 -19.990 1.00 93.50 177 VAL A N 1
ATOM 1397 C CA . VAL A 1 177 ? 18.475 -5.412 -19.101 1.00 93.50 177 VAL A CA 1
ATOM 1398 C C . VAL A 1 177 ? 19.135 -4.251 -19.838 1.00 93.50 177 VAL A C 1
ATOM 1400 O O . VAL A 1 177 ? 19.478 -4.362 -21.016 1.00 93.50 177 VAL A O 1
ATOM 1403 N N . ARG A 1 178 ? 19.345 -3.132 -19.143 1.00 90.44 178 ARG A N 1
ATOM 1404 C CA . ARG A 1 178 ? 20.033 -1.947 -19.668 1.00 90.44 178 ARG A CA 1
ATOM 1405 C C . ARG A 1 178 ? 21.254 -1.610 -18.803 1.00 90.44 178 ARG A C 1
ATOM 1407 O O . ARG A 1 178 ? 21.135 -1.648 -17.580 1.00 90.44 178 ARG A O 1
ATOM 1414 N N . PRO A 1 179 ? 22.406 -1.250 -19.396 1.00 89.06 179 PRO A N 1
ATOM 1415 C CA . PRO A 1 179 ? 23.513 -0.682 -18.637 1.00 89.06 179 PRO A CA 1
ATOM 1416 C C . PRO A 1 179 ? 23.177 0.741 -18.168 1.00 89.06 179 PRO A C 1
ATOM 1418 O O . PRO A 1 179 ? 22.651 1.550 -18.936 1.00 89.06 179 PRO A O 1
ATOM 1421 N N . VAL A 1 180 ? 23.511 1.061 -16.924 1.00 85.94 180 VAL A N 1
ATOM 1422 C CA . VAL A 1 180 ? 23.424 2.407 -16.357 1.00 85.94 180 VAL A CA 1
ATOM 1423 C C . VAL A 1 180 ? 24.647 3.194 -16.828 1.00 85.94 180 VAL A C 1
ATOM 1425 O O . VAL A 1 180 ? 25.766 2.843 -16.451 1.00 85.94 180 VAL A O 1
ATOM 1428 N N . PRO A 1 181 ? 24.490 4.263 -17.635 1.00 78.75 181 PRO A N 1
ATOM 1429 C CA . PRO A 1 181 ? 25.630 4.926 -18.274 1.00 78.75 181 PRO A CA 1
ATOM 1430 C C . PRO A 1 181 ? 26.684 5.468 -17.300 1.00 78.75 181 PRO A C 1
ATOM 1432 O O . PRO A 1 181 ? 27.858 5.521 -17.645 1.00 78.75 181 PRO A O 1
ATOM 1435 N N . ALA A 1 182 ? 26.270 5.876 -16.098 1.00 80.56 182 ALA A N 1
ATOM 1436 C CA . ALA A 1 182 ? 27.153 6.500 -15.115 1.00 80.56 182 ALA A CA 1
ATOM 1437 C C . ALA A 1 182 ? 27.970 5.497 -14.283 1.00 80.56 182 ALA A C 1
ATOM 1439 O O . ALA A 1 182 ? 29.074 5.826 -13.861 1.00 80.56 182 ALA A O 1
ATOM 1440 N N . THR A 1 183 ? 27.441 4.295 -14.034 1.00 82.06 183 THR A N 1
ATOM 1441 C CA . THR A 1 183 ? 28.047 3.311 -13.116 1.00 82.06 183 THR A CA 1
ATOM 1442 C C . THR A 1 183 ? 28.507 2.038 -13.823 1.00 82.06 183 THR A C 1
ATOM 1444 O O . THR A 1 183 ? 29.307 1.287 -13.276 1.00 82.06 183 THR A O 1
ATOM 1447 N N . GLY A 1 184 ? 28.011 1.773 -15.035 1.00 80.69 184 GLY A N 1
ATOM 1448 C CA . GLY A 1 184 ? 28.198 0.491 -15.718 1.00 80.69 184 GLY A CA 1
ATOM 1449 C C . GLY A 1 184 ? 27.381 -0.654 -15.109 1.00 80.69 184 GLY A C 1
ATOM 1450 O O . GLY A 1 184 ? 27.430 -1.770 -15.627 1.00 80.69 184 GLY A O 1
ATOM 1451 N N . GLU A 1 185 ? 26.610 -0.389 -14.050 1.00 86.88 185 GLU A N 1
ATOM 1452 C CA . GLU A 1 185 ? 25.705 -1.362 -13.441 1.00 86.88 185 GLU A CA 1
ATOM 1453 C C . GLU A 1 185 ? 24.597 -1.763 -14.411 1.00 86.88 185 GLU A C 1
ATOM 1455 O O . GLU A 1 185 ? 24.329 -1.102 -15.416 1.00 86.88 185 GLU A O 1
ATOM 1460 N N . ARG A 1 186 ? 23.937 -2.877 -14.112 1.00 91.75 186 ARG A N 1
ATOM 1461 C CA . ARG A 1 186 ? 22.842 -3.401 -14.919 1.00 91.75 186 ARG A CA 1
ATOM 1462 C C . ARG A 1 186 ? 21.522 -3.185 -14.207 1.00 91.75 186 ARG A C 1
ATOM 1464 O O . ARG A 1 186 ? 21.414 -3.458 -13.020 1.00 91.75 186 ARG A O 1
ATOM 1471 N N . GLU A 1 187 ? 20.515 -2.752 -14.950 1.00 94.31 187 GLU A N 1
ATOM 1472 C CA . GLU A 1 187 ? 19.143 -2.635 -14.463 1.00 94.31 187 GLU A CA 1
ATOM 1473 C C . GLU A 1 187 ? 18.211 -3.497 -15.302 1.00 94.31 187 GLU A C 1
ATOM 1475 O O . GLU A 1 187 ? 18.200 -3.396 -16.533 1.00 94.31 187 GLU A O 1
ATOM 1480 N N . VAL A 1 188 ? 17.384 -4.300 -14.641 1.00 95.75 188 VAL A N 1
ATOM 1481 C CA . VAL A 1 188 ? 16.225 -4.931 -15.267 1.00 95.75 188 VAL A CA 1
ATOM 1482 C C . VAL A 1 188 ? 15.193 -3.853 -15.571 1.00 95.75 188 VAL A C 1
ATOM 1484 O O . VAL A 1 188 ? 14.882 -3.007 -14.732 1.00 95.75 188 VAL A O 1
ATOM 1487 N N . ILE A 1 189 ? 14.645 -3.881 -16.781 1.00 96.50 189 ILE A N 1
ATOM 1488 C CA . ILE A 1 189 ? 13.524 -3.029 -17.159 1.00 96.50 189 ILE A CA 1
ATOM 1489 C C . ILE A 1 189 ? 12.224 -3.771 -16.861 1.00 96.50 189 ILE A C 1
ATOM 1491 O O . ILE A 1 189 ? 11.970 -4.827 -17.439 1.00 96.50 189 ILE A O 1
ATOM 1495 N N . ALA A 1 190 ? 11.377 -3.192 -16.015 1.00 97.31 190 ALA A N 1
ATOM 1496 C CA . ALA A 1 190 ? 10.082 -3.759 -15.674 1.00 97.31 190 ALA A CA 1
ATOM 1497 C C . ALA A 1 190 ? 8.959 -2.721 -15.753 1.00 97.31 190 ALA A C 1
ATOM 1499 O O . ALA A 1 190 ? 9.191 -1.512 -15.788 1.00 97.31 190 ALA A O 1
ATOM 1500 N N . TYR A 1 191 ? 7.727 -3.216 -15.772 1.00 97.12 191 TYR A N 1
ATOM 1501 C CA . TYR A 1 191 ? 6.518 -2.407 -15.822 1.00 97.12 191 TYR A CA 1
ATOM 1502 C C . TYR A 1 191 ? 5.543 -2.858 -14.742 1.00 97.12 191 TYR A C 1
ATOM 1504 O O . TYR A 1 191 ? 5.331 -4.057 -14.550 1.00 97.12 191 TYR A O 1
ATOM 1512 N N . SER A 1 192 ? 4.917 -1.902 -14.067 1.00 96.25 192 SER A N 1
ATOM 1513 C CA . SER A 1 192 ? 3.907 -2.155 -13.041 1.00 96.25 192 SER A CA 1
ATOM 1514 C C . SER A 1 192 ? 2.591 -2.656 -13.641 1.00 96.25 192 SER A C 1
ATOM 1516 O O . SER A 1 192 ? 1.823 -3.336 -12.965 1.00 96.25 192 SER A O 1
ATOM 1518 N N . SER A 1 193 ? 2.317 -2.352 -14.916 1.00 94.12 193 SER A N 1
ATOM 1519 C CA . SER A 1 193 ? 1.076 -2.718 -15.602 1.00 94.12 193 SER A CA 1
ATOM 1520 C C . SER A 1 193 ? 1.300 -3.093 -17.062 1.00 94.12 193 SER A C 1
ATOM 1522 O O . SER A 1 193 ? 2.146 -2.538 -17.761 1.00 94.12 193 SER A O 1
ATOM 1524 N N . SER A 1 194 ? 0.473 -4.016 -17.558 1.00 93.06 194 SER A N 1
ATOM 1525 C CA . SER A 1 194 ? 0.513 -4.458 -18.956 1.00 93.06 194 SER A CA 1
ATOM 1526 C C . SER A 1 194 ? 0.184 -3.349 -19.956 1.00 93.06 194 SER A C 1
ATOM 1528 O O . SER A 1 194 ? 0.655 -3.417 -21.087 1.00 93.06 194 SER A O 1
ATOM 1530 N N . ALA A 1 195 ? -0.564 -2.324 -19.532 1.00 91.81 195 ALA A N 1
ATOM 1531 C CA . ALA A 1 195 ? -0.894 -1.160 -20.352 1.00 91.81 195 ALA A CA 1
ATOM 1532 C C . ALA A 1 195 ? 0.326 -0.267 -20.640 1.00 91.81 195 ALA A C 1
ATOM 1534 O O . ALA A 1 195 ? 0.314 0.493 -21.604 1.00 91.81 195 ALA A O 1
ATOM 1535 N N . LEU A 1 196 ? 1.374 -0.365 -19.814 1.00 92.88 196 LEU A N 1
ATOM 1536 C CA . LEU A 1 196 ? 2.604 0.412 -19.956 1.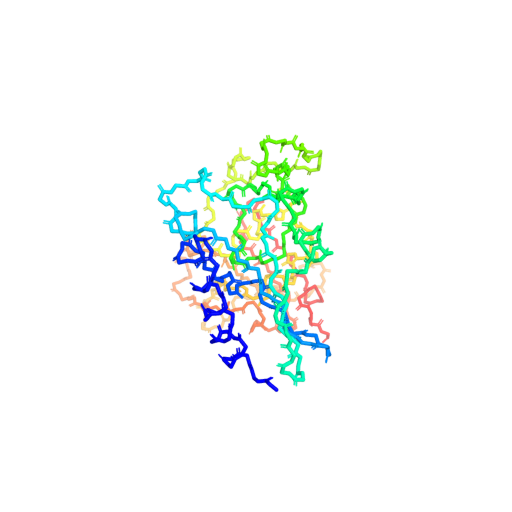00 92.88 196 LEU A CA 1
ATOM 1537 C C . LEU A 1 196 ? 3.669 -0.318 -20.782 1.00 92.88 196 LEU A C 1
ATOM 1539 O O . LEU A 1 196 ? 4.630 0.309 -21.222 1.00 92.88 196 LEU A O 1
ATOM 1543 N N . VAL A 1 197 ? 3.509 -1.626 -21.018 1.00 93.56 197 VAL A N 1
ATOM 1544 C CA . VAL A 1 197 ? 4.474 -2.421 -21.786 1.00 93.56 197 VAL A CA 1
ATOM 1545 C C . VAL A 1 197 ? 4.390 -2.036 -23.270 1.00 93.56 197 VAL A C 1
ATOM 1547 O O . VAL A 1 197 ? 3.334 -2.207 -23.883 1.00 93.56 197 VAL A O 1
ATOM 1550 N N . PRO A 1 198 ? 5.487 -1.571 -23.897 1.00 93.75 198 PRO A N 1
ATOM 1551 C CA . PRO A 1 198 ? 5.493 -1.242 -25.318 1.00 93.75 198 PRO A CA 1
ATOM 1552 C C . PRO A 1 198 ? 5.111 -2.433 -26.204 1.00 93.75 198 PRO A C 1
ATOM 1554 O O . PRO A 1 198 ? 5.627 -3.535 -26.026 1.00 93.75 198 PRO A O 1
ATOM 1557 N N . GLY A 1 199 ? 4.302 -2.192 -27.243 1.00 92.19 199 GLY A N 1
ATOM 1558 C CA . GLY A 1 199 ? 3.819 -3.241 -28.157 1.00 92.19 199 GLY A CA 1
ATOM 1559 C C . GLY A 1 199 ? 4.912 -4.025 -28.900 1.00 92.19 199 GLY A C 1
ATOM 1560 O O . GLY A 1 199 ? 4.662 -5.131 -29.366 1.00 92.19 199 GLY A O 1
ATOM 1561 N N . ARG A 1 200 ? 6.147 -3.503 -28.957 1.00 92.31 200 ARG A N 1
ATOM 1562 C CA . ARG A 1 200 ? 7.320 -4.222 -29.491 1.00 92.31 200 ARG A CA 1
ATOM 1563 C C . ARG A 1 200 ? 7.774 -5.409 -28.629 1.00 92.31 200 ARG A C 1
ATOM 1565 O O . ARG A 1 200 ? 8.633 -6.165 -29.065 1.00 92.31 200 ARG A O 1
ATOM 1572 N N . TYR A 1 201 ? 7.228 -5.568 -27.422 1.00 93.44 201 TYR A N 1
ATOM 1573 C CA . TYR A 1 201 ? 7.549 -6.659 -26.505 1.00 93.44 201 TYR A CA 1
ATOM 1574 C C . TYR A 1 201 ? 6.336 -7.580 -26.301 1.00 93.44 201 TYR A C 1
ATOM 1576 O O . TYR A 1 201 ? 5.628 -7.471 -25.298 1.00 93.44 201 TYR A O 1
ATOM 1584 N N . PRO A 1 202 ? 6.067 -8.500 -27.243 1.00 88.31 202 PRO A N 1
ATOM 1585 C CA . PRO A 1 202 ? 4.911 -9.391 -27.152 1.00 88.31 202 PRO A CA 1
ATOM 1586 C C . PRO A 1 202 ? 5.069 -10.449 -26.051 1.00 88.31 202 PRO A C 1
ATOM 1588 O O . PRO A 1 202 ? 4.078 -10.925 -25.501 1.00 88.31 202 PRO A O 1
ATOM 1591 N N . ARG A 1 203 ? 6.313 -10.817 -25.717 1.00 94.75 203 ARG A N 1
ATOM 1592 C CA . ARG A 1 203 ? 6.636 -11.751 -24.635 1.00 94.75 203 ARG A CA 1
ATOM 1593 C C . ARG A 1 203 ? 7.028 -10.984 -23.383 1.00 94.75 203 ARG A C 1
ATOM 1595 O O . ARG A 1 203 ? 7.850 -10.068 -23.430 1.00 94.75 203 ARG A O 1
ATOM 1602 N N . ARG A 1 204 ? 6.438 -11.387 -22.264 1.00 94.62 204 ARG A N 1
ATOM 1603 C CA . ARG A 1 204 ? 6.654 -10.784 -20.952 1.00 94.62 204 ARG A CA 1
ATOM 1604 C C . ARG A 1 204 ? 6.594 -11.847 -19.874 1.00 94.62 204 ARG A C 1
ATOM 1606 O O . ARG A 1 204 ? 5.760 -12.749 -19.940 1.00 94.62 204 ARG A O 1
ATOM 1613 N N . TRP A 1 205 ? 7.451 -11.696 -18.885 1.00 95.50 205 TRP A N 1
ATOM 1614 C CA . TRP A 1 205 ? 7.465 -12.498 -17.679 1.00 95.50 205 TRP A CA 1
ATOM 1615 C C . TRP A 1 205 ? 6.805 -11.706 -16.556 1.00 95.50 205 TRP A C 1
ATOM 1617 O O . TRP A 1 205 ? 7.218 -10.583 -16.275 1.00 95.50 205 TRP A O 1
ATOM 1627 N N . ARG A 1 206 ? 5.747 -12.260 -15.956 1.00 97.19 206 ARG A N 1
ATOM 1628 C CA . ARG A 1 206 ? 5.203 -11.748 -14.697 1.00 97.19 206 ARG A CA 1
ATOM 1629 C C . ARG A 1 206 ? 5.944 -12.423 -13.557 1.00 97.19 206 ARG A C 1
ATOM 1631 O O . ARG A 1 206 ? 5.985 -13.651 -13.525 1.00 97.19 206 ARG A O 1
ATOM 1638 N N . VAL A 1 207 ? 6.541 -11.626 -12.684 1.00 96.44 207 VAL A N 1
ATOM 1639 C CA . VAL A 1 207 ? 7.454 -12.126 -11.660 1.00 96.44 207 VAL A CA 1
ATOM 1640 C C . VAL A 1 207 ? 7.455 -11.203 -10.439 1.00 96.44 207 VAL A C 1
ATOM 1642 O O . VAL A 1 207 ? 7.391 -9.982 -10.622 1.00 96.44 207 VAL A O 1
ATOM 1645 N N . PRO A 1 208 ? 7.519 -11.743 -9.209 1.00 96.38 208 PRO A N 1
ATOM 1646 C CA . PRO A 1 208 ? 7.837 -10.964 -8.017 1.00 96.38 208 PRO A CA 1
ATOM 1647 C C . PRO A 1 208 ? 9.195 -10.267 -8.145 1.00 96.38 208 PRO A C 1
ATOM 1649 O O . PRO A 1 208 ? 10.157 -10.854 -8.636 1.00 96.38 208 PRO A O 1
ATOM 1652 N N . VAL A 1 209 ? 9.320 -9.028 -7.667 1.00 95.38 209 VAL A N 1
ATOM 1653 C CA . VAL A 1 209 ? 10.592 -8.283 -7.781 1.00 95.38 209 VAL A CA 1
ATOM 1654 C C . VAL A 1 209 ? 11.752 -8.992 -7.075 1.00 95.38 209 VAL A C 1
ATOM 1656 O O . VAL A 1 209 ? 12.872 -8.960 -7.578 1.00 95.38 209 VAL A O 1
ATOM 1659 N N . ARG A 1 210 ? 11.494 -9.688 -5.962 1.00 94.31 210 ARG A N 1
ATOM 1660 C CA . ARG A 1 210 ? 12.508 -10.494 -5.256 1.00 94.31 210 ARG A CA 1
ATOM 1661 C C . ARG A 1 210 ? 13.125 -11.630 -6.076 1.00 94.31 210 ARG A C 1
ATOM 1663 O O . ARG A 1 210 ? 14.220 -12.065 -5.743 1.00 94.31 210 ARG A O 1
ATOM 1670 N N . ASP A 1 211 ? 12.439 -12.098 -7.116 1.00 94.00 211 ASP A N 1
ATOM 1671 C CA . ASP A 1 211 ? 12.911 -13.199 -7.964 1.00 94.00 211 ASP A CA 1
ATOM 1672 C C . ASP A 1 211 ? 13.702 -12.685 -9.182 1.00 94.00 211 ASP A C 1
ATOM 1674 O O . ASP A 1 211 ? 14.161 -13.468 -10.019 1.00 94.00 211 ASP A O 1
ATOM 1678 N N . LEU A 1 212 ? 13.868 -11.363 -9.306 1.00 91.69 212 LEU A N 1
ATOM 1679 C CA . LEU A 1 212 ? 14.749 -10.771 -10.305 1.00 91.69 212 LEU A CA 1
ATOM 1680 C C . LEU A 1 212 ? 16.223 -11.041 -9.963 1.00 91.69 212 LEU A C 1
ATOM 1682 O O . LEU A 1 212 ? 16.566 -11.256 -8.800 1.00 91.69 212 LEU A O 1
ATOM 1686 N N . PRO A 1 213 ? 17.127 -11.009 -10.962 1.00 87.62 213 PRO A N 1
ATOM 1687 C CA . PRO A 1 213 ? 18.555 -11.163 -10.718 1.00 87.62 213 PRO A CA 1
ATOM 1688 C C . PRO A 1 213 ? 19.050 -10.174 -9.658 1.00 87.62 213 PRO A C 1
ATOM 1690 O O . PRO A 1 213 ? 19.032 -8.967 -9.887 1.00 87.62 213 PRO A O 1
ATOM 1693 N N . SER A 1 214 ? 19.532 -10.686 -8.524 1.00 81.56 214 SER A N 1
ATOM 1694 C CA . SER A 1 214 ? 19.965 -9.858 -7.392 1.00 81.56 214 SER A CA 1
ATOM 1695 C C . SER A 1 214 ? 21.088 -8.890 -7.774 1.00 81.56 214 SER A C 1
ATOM 1697 O O . SER A 1 214 ? 21.118 -7.760 -7.318 1.00 81.56 214 SER A O 1
ATOM 1699 N N . SER A 1 215 ? 21.977 -9.264 -8.692 1.00 82.88 215 SER A N 1
ATOM 1700 C CA . SER A 1 215 ? 23.069 -8.391 -9.146 1.00 82.88 215 SER A CA 1
ATOM 1701 C C . SER A 1 215 ? 22.634 -7.203 -10.015 1.00 82.88 215 SER A C 1
ATOM 1703 O O . SER A 1 215 ? 23.485 -6.408 -10.419 1.00 82.88 215 SER A O 1
ATOM 1705 N N . ALA A 1 216 ? 21.344 -7.077 -10.334 1.00 88.12 216 ALA A N 1
ATOM 1706 C CA . ALA A 1 216 ? 20.815 -5.993 -11.144 1.00 88.12 216 ALA A CA 1
ATOM 1707 C C . ALA A 1 216 ? 19.897 -5.075 -10.327 1.00 88.12 216 ALA A C 1
ATOM 1709 O O . ALA A 1 216 ? 19.090 -5.519 -9.515 1.00 88.12 216 ALA A O 1
ATOM 1710 N N . GLY A 1 217 ? 19.988 -3.775 -10.600 1.00 93.50 217 GLY A N 1
ATOM 1711 C CA . GLY A 1 217 ? 18.959 -2.825 -10.200 1.00 93.50 217 GLY A CA 1
ATOM 1712 C C . GLY A 1 217 ? 17.659 -3.031 -10.983 1.00 93.50 217 GLY A C 1
ATOM 1713 O O . GLY A 1 217 ? 17.547 -3.895 -11.856 1.00 93.50 217 GLY A O 1
ATOM 1714 N N . LEU A 1 218 ? 16.678 -2.177 -10.720 1.00 95.31 218 LEU A N 1
ATOM 1715 C CA . LEU A 1 218 ? 15.370 -2.202 -11.365 1.00 95.31 218 LEU A CA 1
ATOM 1716 C C . LEU A 1 218 ? 15.003 -0.802 -11.842 1.00 95.31 218 LEU A C 1
ATOM 1718 O O . LEU A 1 218 ? 14.937 0.120 -11.037 1.00 95.31 218 LEU A O 1
ATOM 1722 N N . THR A 1 219 ? 14.682 -0.652 -13.124 1.00 95.75 219 THR A N 1
ATOM 1723 C CA . THR A 1 219 ? 13.926 0.507 -13.615 1.00 95.75 219 THR A CA 1
ATOM 1724 C C . THR A 1 219 ? 12.477 0.092 -13.835 1.00 95.75 219 THR A C 1
ATOM 1726 O O . THR A 1 219 ? 12.191 -0.720 -14.717 1.00 95.75 219 THR A O 1
ATOM 1729 N N . LEU A 1 220 ? 11.568 0.693 -13.071 1.00 95.81 220 LEU A N 1
ATOM 1730 C CA . LEU A 1 220 ? 10.128 0.481 -13.158 1.00 95.81 220 LEU A CA 1
ATOM 1731 C C . LEU A 1 220 ? 9.455 1.602 -13.965 1.00 95.81 220 LEU A C 1
ATOM 1733 O O . LEU A 1 220 ? 9.731 2.783 -13.742 1.00 95.81 220 LEU A O 1
ATOM 1737 N N . ASP A 1 221 ? 8.572 1.218 -14.889 1.00 94.75 221 ASP A N 1
ATOM 1738 C CA . ASP A 1 221 ? 7.770 2.102 -15.750 1.00 94.75 221 ASP A CA 1
ATOM 1739 C C . ASP A 1 221 ? 8.592 3.165 -16.508 1.00 94.75 221 ASP A C 1
ATOM 1741 O O . ASP A 1 221 ? 8.306 4.371 -16.427 1.00 94.75 221 ASP A O 1
ATOM 1745 N N . PRO A 1 222 ? 9.629 2.753 -17.268 1.00 92.31 222 PRO A N 1
ATOM 1746 C CA . PRO A 1 222 ? 10.450 3.682 -18.037 1.00 92.31 222 PRO A CA 1
ATOM 1747 C C . PRO A 1 222 ? 9.612 4.498 -19.029 1.00 92.31 222 PRO A C 1
ATOM 1749 O O . PRO A 1 222 ? 8.729 3.976 -19.707 1.00 92.31 222 PRO A O 1
ATOM 1752 N N . GLY A 1 223 ? 9.944 5.784 -19.162 1.00 84.25 223 GLY A N 1
ATOM 1753 C CA . GLY A 1 223 ? 9.254 6.698 -20.079 1.00 84.25 223 GLY A CA 1
ATOM 1754 C C . GLY A 1 223 ? 7.943 7.273 -19.534 1.00 84.25 223 GLY A C 1
ATOM 1755 O O . GLY A 1 223 ? 7.261 7.996 -20.254 1.00 84.25 223 GLY A O 1
ATOM 1756 N N . THR A 1 224 ? 7.604 6.995 -18.273 1.00 83.44 224 THR A N 1
ATOM 1757 C CA . THR A 1 224 ? 6.477 7.622 -17.570 1.00 83.44 224 THR A CA 1
ATOM 1758 C C . THR A 1 224 ? 6.963 8.712 -16.607 1.00 83.44 224 THR A C 1
ATOM 1760 O O . THR A 1 224 ? 8.120 8.713 -16.186 1.00 83.44 224 THR A O 1
ATOM 1763 N N . GLY A 1 225 ? 6.072 9.621 -16.192 1.00 78.69 225 GLY A N 1
ATOM 1764 C CA . GLY A 1 225 ? 6.371 10.602 -15.133 1.00 78.69 225 GLY A CA 1
ATOM 1765 C C . GLY A 1 225 ? 6.594 9.978 -13.744 1.00 78.69 225 GLY A C 1
ATOM 1766 O O . GLY A 1 225 ? 7.079 10.645 -12.831 1.00 78.69 225 GLY A O 1
ATOM 1767 N N . LEU A 1 226 ? 6.269 8.691 -13.587 1.00 79.44 226 LEU A N 1
ATOM 1768 C CA . LEU A 1 226 ? 6.436 7.915 -12.360 1.00 79.44 226 LEU A CA 1
ATOM 1769 C C . LEU A 1 226 ? 7.650 6.983 -12.395 1.00 79.44 226 LEU A C 1
ATOM 1771 O O . LEU A 1 226 ? 7.828 6.224 -11.451 1.00 79.44 226 LEU A O 1
ATOM 1775 N N . VAL A 1 227 ? 8.503 7.058 -13.425 1.00 84.81 227 VAL A N 1
ATOM 1776 C CA . VAL A 1 227 ? 9.689 6.198 -13.536 1.00 84.81 227 VAL A CA 1
ATOM 1777 C C . VAL A 1 227 ? 10.504 6.200 -12.243 1.00 84.81 227 VAL A C 1
ATOM 1779 O O . VAL A 1 227 ? 10.801 7.258 -11.675 1.00 84.81 227 VAL A O 1
ATOM 1782 N N . ARG A 1 228 ? 10.872 5.013 -11.764 1.00 87.69 228 ARG A N 1
ATOM 1783 C CA . ARG A 1 228 ? 11.764 4.854 -10.611 1.00 87.69 228 ARG A CA 1
ATOM 1784 C C . ARG A 1 228 ? 12.849 3.847 -10.938 1.00 87.69 228 ARG A C 1
ATOM 1786 O O . ARG A 1 228 ? 12.553 2.744 -11.384 1.00 87.69 228 ARG A O 1
ATOM 1793 N N . SER A 1 229 ? 14.087 4.245 -10.677 1.00 90.75 229 SER A N 1
ATOM 1794 C CA . SER A 1 229 ? 15.246 3.357 -10.681 1.00 90.75 229 SER A CA 1
ATOM 1795 C C . SER A 1 229 ? 15.637 3.051 -9.240 1.00 90.75 229 SER A C 1
ATOM 1797 O O . SER A 1 229 ? 15.714 3.975 -8.424 1.00 90.75 229 SER A O 1
ATOM 1799 N N . LEU A 1 230 ? 15.845 1.773 -8.941 1.00 91.75 230 LEU A N 1
ATOM 1800 C CA . LEU A 1 230 ? 16.365 1.242 -7.684 1.00 91.75 230 LEU A CA 1
ATOM 1801 C C . LEU A 1 230 ? 17.682 0.528 -7.976 1.00 91.75 230 LEU A C 1
ATOM 1803 O O . LEU A 1 230 ? 17.764 -0.236 -8.939 1.00 91.75 230 LEU A O 1
ATOM 1807 N N . THR A 1 231 ? 18.700 0.763 -7.156 1.00 91.25 231 THR A N 1
ATOM 1808 C CA . THR A 1 231 ? 19.961 0.020 -7.268 1.00 91.25 231 THR A CA 1
ATOM 1809 C C . THR A 1 231 ? 19.794 -1.412 -6.758 1.00 91.25 231 THR A C 1
ATOM 1811 O O . THR A 1 231 ? 18.855 -1.720 -6.022 1.00 91.25 231 THR A O 1
ATOM 1814 N N . ALA A 1 232 ? 20.732 -2.293 -7.112 1.00 89.00 232 ALA A N 1
ATOM 1815 C CA . ALA A 1 232 ? 20.779 -3.649 -6.566 1.00 89.00 232 ALA A CA 1
ATOM 1816 C C . ALA A 1 232 ? 20.847 -3.630 -5.021 1.00 89.00 232 ALA A C 1
ATOM 1818 O O . ALA A 1 232 ? 20.110 -4.350 -4.348 1.00 89.00 232 ALA A O 1
ATOM 1819 N N . ALA A 1 233 ? 21.648 -2.720 -4.454 1.00 87.94 233 ALA A N 1
ATOM 1820 C CA . ALA A 1 233 ? 21.770 -2.540 -3.008 1.00 87.94 233 ALA A CA 1
ATOM 1821 C C . ALA A 1 233 ? 20.448 -2.119 -2.339 1.00 87.94 233 ALA A C 1
ATOM 1823 O O . ALA A 1 233 ? 20.121 -2.610 -1.260 1.00 87.94 233 ALA A O 1
ATOM 1824 N N . GLU A 1 234 ? 19.657 -1.247 -2.975 1.00 89.75 234 GLU A N 1
ATOM 1825 C CA . GLU A 1 234 ? 18.332 -0.861 -2.463 1.00 89.75 234 GLU A CA 1
ATOM 1826 C C . GLU A 1 234 ? 17.335 -2.028 -2.465 1.00 89.75 234 GLU A C 1
ATOM 1828 O O . GLU A 1 234 ? 16.443 -2.074 -1.621 1.00 89.75 234 GLU A O 1
ATOM 1833 N N . LEU A 1 235 ? 17.502 -2.981 -3.385 1.00 88.94 235 LEU A N 1
ATOM 1834 C CA . LEU A 1 235 ? 16.697 -4.201 -3.477 1.00 88.94 235 LEU A CA 1
ATOM 1835 C C . LEU A 1 235 ? 17.196 -5.323 -2.549 1.00 88.94 235 LEU A C 1
ATOM 1837 O O . LEU A 1 235 ? 16.661 -6.429 -2.580 1.00 88.94 235 LEU A O 1
ATOM 1841 N N . GLY A 1 236 ? 18.197 -5.051 -1.707 1.00 79.06 236 GLY A N 1
ATOM 1842 C CA . GLY A 1 236 ? 18.740 -6.025 -0.762 1.00 79.06 236 GLY A CA 1
ATOM 1843 C C . GLY A 1 236 ? 19.748 -6.999 -1.371 1.00 79.06 236 GLY A C 1
ATOM 1844 O O . GLY A 1 236 ? 20.033 -8.029 -0.761 1.00 79.06 236 GLY A O 1
ATOM 1845 N N . ALA A 1 237 ? 20.302 -6.693 -2.546 1.00 60.69 237 ALA A N 1
ATOM 1846 C CA . ALA A 1 237 ? 21.417 -7.447 -3.090 1.00 60.69 237 ALA A CA 1
ATOM 1847 C C . ALA A 1 237 ? 22.743 -6.989 -2.477 1.00 60.69 237 ALA A C 1
ATOM 1849 O O . ALA A 1 237 ? 23.105 -5.812 -2.546 1.00 60.69 237 ALA A O 1
ATOM 1850 N N . THR A 1 238 ? 23.447 -7.939 -1.870 1.00 45.16 238 THR A N 1
ATOM 1851 C CA . THR A 1 238 ? 24.819 -7.803 -1.360 1.00 45.16 238 THR A CA 1
ATOM 1852 C C . THR A 1 238 ? 25.835 -8.308 -2.363 1.00 45.16 238 THR A C 1
ATOM 1854 O O . THR A 1 238 ? 25.602 -9.425 -2.884 1.00 45.16 238 THR A O 1
#

Secondary structure (DSSP, 8-state):
--HHHHHHHHHHHHHTSTTGGGEEE-GGG-EEETTEEEEEEEEHHHHTTS-GGG--SSPPEEEEETTS---EE-HHHHHHS--TTS-EEEE-TT--TTT--S--GGGEEEEE-TTS-EEE-TT----TTTTTPPPP-SHHHHHHHHHHTTSS-HHHHHHHHTTSEEEEE-TTSS--EEE-TTT--EEEEEBSSGGGS-TT---EEEEEGGGS-TTSEEEESTTSTT-EEE-TTTTT--

pLDDT: mean 89.7, std 9.16, range [45.16, 98.0]